Protein AF-A0A3D0Y485-F1 (afdb_monomer)

Structure (mmCIF, N/CA/C/O backbone):
data_AF-A0A3D0Y485-F1
#
_entry.id   AF-A0A3D0Y485-F1
#
loop_
_atom_site.group_PDB
_atom_site.id
_atom_site.type_symbol
_atom_site.label_atom_id
_atom_site.label_alt_id
_atom_site.label_comp_id
_atom_site.label_asym_id
_atom_site.label_entity_id
_atom_site.label_seq_id
_atom_site.pdbx_PDB_ins_code
_atom_site.Cartn_x
_atom_site.Cartn_y
_atom_site.Cartn_z
_atom_site.occupancy
_atom_site.B_iso_or_equiv
_atom_site.auth_seq_id
_atom_site.auth_comp_id
_atom_site.auth_asym_id
_atom_site.auth_atom_id
_atom_site.pdbx_PDB_model_num
ATOM 1 N N . MET A 1 1 ? 32.689 27.664 13.055 1.00 38.94 1 MET A N 1
ATOM 2 C CA . MET A 1 1 ? 31.261 28.057 13.066 1.00 38.94 1 MET A CA 1
ATOM 3 C C . MET A 1 1 ? 30.971 28.914 11.845 1.00 38.94 1 MET A C 1
ATOM 5 O O . MET A 1 1 ? 31.817 29.741 11.524 1.00 38.94 1 MET A O 1
ATOM 9 N N . ARG A 1 2 ? 29.771 28.733 11.273 1.00 27.88 2 ARG A N 1
ATOM 10 C CA . ARG A 1 2 ? 29.184 29.281 10.029 1.00 27.88 2 ARG A CA 1
ATOM 11 C C . ARG A 1 2 ? 29.483 28.451 8.778 1.00 27.88 2 ARG A C 1
ATOM 13 O O . ARG A 1 2 ? 30.571 28.532 8.229 1.00 27.88 2 ARG A O 1
ATOM 20 N N . GLU A 1 3 ? 28.701 27.401 8.530 1.00 28.92 3 GLU A N 1
ATOM 21 C CA . GLU A 1 3 ? 27.313 27.332 8.003 1.00 28.92 3 GLU A CA 1
ATOM 22 C C . GLU A 1 3 ? 27.275 27.273 6.473 1.00 28.92 3 GLU A C 1
ATOM 24 O O . GLU A 1 3 ? 27.538 28.242 5.767 1.00 28.92 3 GLU A O 1
ATOM 29 N N . GLN A 1 4 ? 26.942 26.069 6.009 1.00 39.50 4 GLN A N 1
ATOM 30 C CA . GLN A 1 4 ? 26.363 25.760 4.711 1.00 39.50 4 GLN A CA 1
ATOM 31 C C . GLN A 1 4 ? 24.905 26.233 4.685 1.00 39.50 4 GLN A C 1
ATOM 33 O O . GLN A 1 4 ? 24.218 26.124 5.696 1.00 39.50 4 GLN A O 1
ATOM 38 N N . THR A 1 5 ? 24.398 26.622 3.517 1.00 29.19 5 THR A N 1
ATOM 39 C CA . THR A 1 5 ? 23.081 26.171 3.027 1.00 29.19 5 THR A CA 1
ATOM 40 C C . THR A 1 5 ? 22.950 26.505 1.544 1.00 29.19 5 THR A C 1
ATOM 42 O O . THR A 1 5 ? 23.009 27.657 1.125 1.00 29.19 5 THR A O 1
ATOM 45 N N . LEU A 1 6 ? 22.832 25.439 0.753 1.00 35.72 6 LEU A N 1
ATOM 46 C CA . LEU A 1 6 ? 22.265 25.453 -0.587 1.00 35.72 6 LEU A CA 1
ATOM 47 C C . LEU A 1 6 ? 20.771 25.775 -0.486 1.00 35.72 6 LEU A C 1
ATOM 49 O O . LEU A 1 6 ? 20.098 25.160 0.336 1.00 35.72 6 LEU A O 1
ATOM 53 N N . ASP A 1 7 ? 20.249 26.599 -1.396 1.00 27.56 7 ASP A N 1
ATOM 54 C CA . ASP A 1 7 ? 18.878 26.420 -1.874 1.00 27.56 7 ASP A CA 1
ATOM 55 C C . ASP A 1 7 ? 18.710 26.889 -3.332 1.00 27.56 7 ASP A C 1
ATOM 57 O O . ASP A 1 7 ? 19.316 27.866 -3.777 1.00 27.56 7 ASP A O 1
ATOM 61 N N . LEU A 1 8 ? 17.949 26.103 -4.096 1.00 35.75 8 LEU A N 1
ATOM 62 C CA . LEU A 1 8 ? 17.749 26.176 -5.553 1.00 35.75 8 LEU A CA 1
ATOM 63 C C . LEU A 1 8 ? 16.736 27.272 -5.951 1.00 35.75 8 LEU A C 1
ATOM 65 O O . LEU A 1 8 ? 15.927 27.701 -5.133 1.00 35.75 8 LEU A O 1
ATOM 69 N N . PRO A 1 9 ? 16.641 27.614 -7.255 1.00 29.39 9 PRO A N 1
ATOM 70 C CA . PRO A 1 9 ? 15.421 27.165 -7.933 1.00 29.39 9 PRO A CA 1
ATOM 71 C C . PRO A 1 9 ? 15.620 26.622 -9.360 1.00 29.39 9 PRO A C 1
ATOM 73 O O . PRO A 1 9 ? 16.372 27.145 -10.181 1.00 29.39 9 PRO A O 1
ATOM 76 N N . ARG A 1 10 ? 14.831 25.580 -9.668 1.00 30.33 10 ARG A N 1
ATOM 77 C CA . ARG A 1 10 ? 14.445 25.161 -11.027 1.00 30.33 10 ARG A CA 1
ATOM 78 C C . ARG A 1 10 ? 13.310 26.051 -11.549 1.00 30.33 10 ARG A C 1
ATOM 80 O O . ARG A 1 10 ? 12.328 26.222 -10.835 1.00 30.33 10 ARG A O 1
ATOM 87 N N . ARG A 1 11 ? 13.352 26.410 -12.837 1.00 29.45 11 ARG A N 1
ATOM 88 C CA . ARG A 1 11 ? 12.381 26.048 -13.911 1.00 29.45 11 ARG A CA 1
ATOM 89 C C . ARG A 1 11 ? 12.695 26.891 -15.156 1.00 29.45 11 ARG A C 1
ATOM 91 O O . ARG A 1 11 ? 12.712 28.107 -15.088 1.00 29.45 11 ARG A O 1
ATOM 98 N N . GLN A 1 12 ? 13.215 26.248 -16.201 1.00 32.81 12 GLN A N 1
ATOM 99 C CA . GLN A 1 12 ? 12.508 25.804 -17.418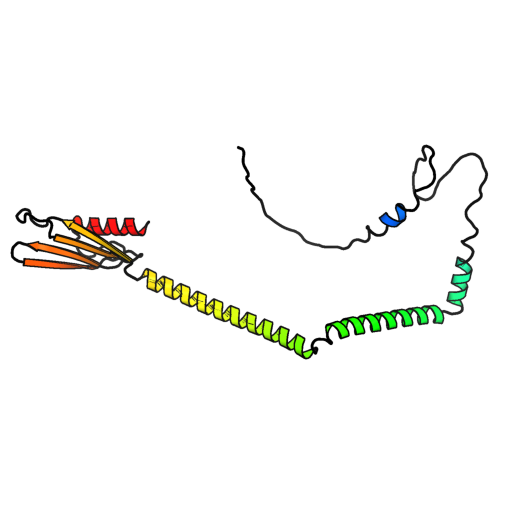 1.00 32.81 12 GLN A CA 1
ATOM 100 C C . GLN A 1 12 ? 12.274 26.904 -18.461 1.00 32.81 12 GLN A C 1
ATOM 102 O O . GLN A 1 12 ? 11.483 27.808 -18.238 1.00 32.81 12 GLN A O 1
ATOM 107 N N . ALA A 1 13 ? 12.883 26.724 -19.638 1.00 27.62 13 ALA A N 1
ATOM 108 C CA . ALA A 1 13 ? 12.206 26.366 -20.896 1.00 27.62 13 ALA A CA 1
ATOM 109 C C . ALA A 1 13 ? 12.915 26.998 -22.107 1.00 27.62 13 ALA A C 1
ATOM 111 O O . ALA A 1 13 ? 13.319 28.154 -22.059 1.00 27.62 13 ALA A O 1
ATOM 112 N N . GLY A 1 14 ? 12.983 26.252 -23.215 1.00 25.09 14 GLY A N 1
ATOM 113 C CA . GLY A 1 14 ? 13.058 26.858 -24.549 1.00 25.09 14 GLY A CA 1
ATOM 114 C C . GLY A 1 14 ? 14.278 26.511 -25.401 1.00 25.09 14 GLY A C 1
ATOM 115 O O . GLY A 1 14 ? 15.221 27.281 -25.478 1.00 25.09 14 GLY A O 1
ATOM 116 N N . SER A 1 15 ? 14.178 25.373 -26.095 1.00 33.72 15 SER A N 1
ATOM 117 C CA . SER A 1 15 ? 14.355 25.218 -27.554 1.00 33.72 15 SER A CA 1
ATOM 118 C C . SER A 1 15 ? 15.575 25.796 -28.302 1.00 33.72 15 SER A C 1
ATOM 120 O O . SER A 1 15 ? 15.861 26.987 -28.267 1.00 33.72 15 SER A O 1
ATOM 122 N N . ASN A 1 16 ? 16.081 24.941 -29.202 1.00 27.61 16 ASN A N 1
ATOM 123 C CA . ASN A 1 16 ? 16.893 25.200 -30.402 1.00 27.61 16 ASN A CA 1
ATOM 124 C C . ASN A 1 16 ? 18.418 25.259 -30.250 1.00 27.61 16 ASN A C 1
ATOM 126 O O . ASN A 1 16 ? 19.057 26.307 -30.276 1.00 27.61 16 ASN A O 1
ATOM 130 N N . PHE A 1 17 ? 19.004 24.060 -30.265 1.00 28.67 17 PHE A N 1
ATOM 131 C CA . PHE A 1 17 ? 20.396 23.824 -30.626 1.00 28.67 17 PHE A CA 1
ATOM 132 C C . PHE A 1 17 ? 20.571 24.045 -32.141 1.00 28.67 17 PHE A C 1
ATOM 134 O O . PHE A 1 17 ? 20.281 23.170 -32.955 1.00 28.67 17 PHE A O 1
ATOM 141 N N . ARG A 1 18 ? 21.011 25.245 -32.530 1.00 28.61 18 ARG A N 1
ATOM 142 C CA . ARG A 1 18 ? 21.461 25.566 -33.892 1.00 28.61 18 ARG A CA 1
ATOM 143 C C . ARG A 1 18 ? 22.985 25.645 -33.867 1.00 28.61 18 ARG A C 1
ATOM 145 O O . ARG A 1 18 ? 23.536 26.592 -33.310 1.00 28.61 18 ARG A O 1
ATOM 152 N N . TRP A 1 19 ? 23.663 24.662 -34.455 1.00 27.59 19 TRP A N 1
ATOM 153 C CA . TRP A 1 19 ? 25.093 24.778 -34.749 1.00 27.59 19 TRP A CA 1
ATOM 154 C C . TRP A 1 19 ? 25.285 25.969 -35.699 1.00 27.59 19 TRP A C 1
ATOM 156 O O . TRP A 1 19 ? 24.651 26.027 -36.751 1.00 27.59 19 TRP A O 1
ATOM 166 N N . ASN A 1 20 ? 26.072 26.964 -35.284 1.00 30.97 20 ASN A N 1
ATOM 167 C CA . ASN A 1 20 ? 26.348 28.171 -36.059 1.00 30.97 20 ASN A CA 1
ATOM 168 C C . ASN A 1 20 ? 27.866 28.289 -36.254 1.00 30.97 20 ASN A C 1
ATOM 170 O O . ASN A 1 20 ? 28.617 28.324 -35.276 1.00 30.97 20 ASN A O 1
ATOM 174 N N . ASP A 1 21 ? 28.279 28.352 -37.521 1.00 39.72 21 ASP A N 1
ATOM 175 C CA . ASP A 1 21 ? 29.641 28.346 -38.079 1.00 39.72 21 ASP A CA 1
ATOM 176 C C . ASP A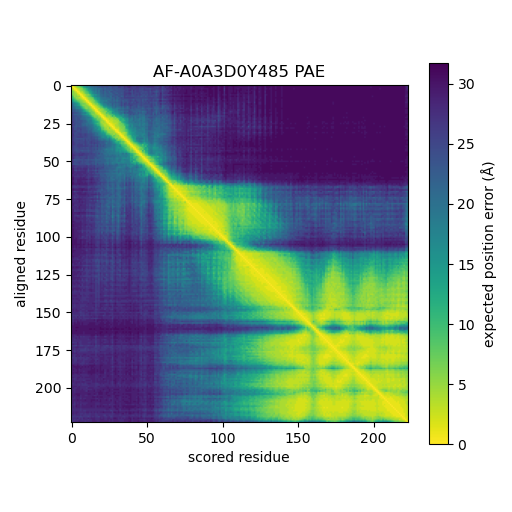 1 21 ? 30.495 29.579 -37.714 1.00 39.72 21 ASP A C 1
ATOM 178 O O . ASP A 1 21 ? 31.102 30.225 -38.567 1.00 39.72 21 ASP A O 1
ATOM 182 N N . LYS A 1 22 ? 30.555 29.954 -36.433 1.00 39.94 22 LYS A N 1
ATOM 183 C CA . LYS A 1 22 ? 31.357 31.098 -35.960 1.00 39.94 22 LYS A CA 1
ATOM 184 C C . LYS A 1 22 ? 32.729 30.717 -35.409 1.00 39.94 22 LYS A C 1
ATOM 186 O O . LYS A 1 22 ? 33.644 31.528 -35.459 1.00 39.94 22 LYS A O 1
ATOM 191 N N . TYR A 1 23 ? 32.912 29.481 -34.949 1.00 43.12 23 TYR A N 1
ATOM 192 C CA . TYR A 1 23 ? 34.132 29.091 -34.232 1.00 43.12 23 TYR A CA 1
ATOM 193 C C . TYR A 1 23 ? 35.335 28.767 -35.134 1.00 43.12 23 TYR A C 1
ATOM 195 O O . TYR A 1 23 ? 36.466 28.760 -34.653 1.00 43.12 23 TYR A O 1
ATOM 203 N N . LEU A 1 24 ? 35.129 28.546 -36.439 1.00 36.50 24 LEU A N 1
ATOM 204 C CA . LEU A 1 24 ? 36.225 28.245 -37.371 1.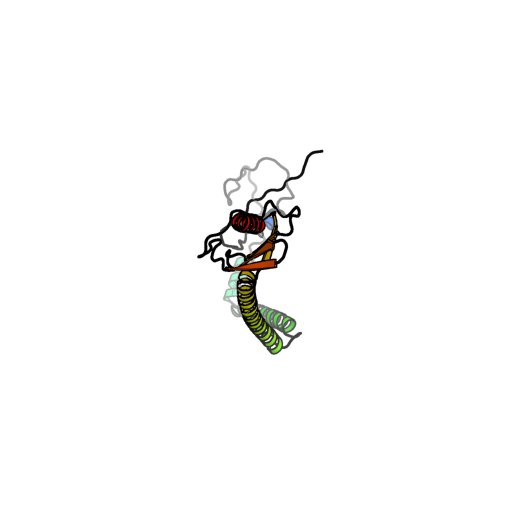00 36.50 24 LEU A CA 1
ATOM 205 C C . LEU A 1 24 ? 36.906 29.513 -37.928 1.00 36.50 24 LEU A C 1
ATOM 207 O O . LEU A 1 24 ? 38.092 29.490 -38.246 1.00 36.50 24 LEU A O 1
ATOM 211 N N . PHE A 1 25 ? 36.186 30.639 -37.993 1.00 37.84 25 PHE A N 1
ATOM 212 C CA . PHE A 1 25 ? 36.713 31.909 -38.515 1.00 37.84 25 PHE A CA 1
ATOM 213 C C . PHE A 1 25 ? 37.581 32.680 -37.508 1.00 37.84 25 PHE A C 1
ATOM 215 O O . PHE A 1 25 ? 38.466 33.436 -37.915 1.00 37.84 25 PHE A O 1
ATOM 222 N N . ASP A 1 26 ? 37.386 32.463 -36.205 1.00 40.38 26 ASP A N 1
ATOM 223 C CA . ASP A 1 26 ? 38.151 33.163 -35.166 1.00 40.38 26 ASP A CA 1
ATOM 224 C C . ASP A 1 26 ? 39.574 32.606 -34.976 1.00 40.38 26 ASP A C 1
ATOM 226 O O . ASP A 1 26 ? 40.463 33.337 -34.534 1.00 40.38 26 ASP A O 1
ATOM 230 N N . ASN A 1 27 ? 39.838 31.357 -35.383 1.00 34.22 27 ASN A N 1
ATOM 231 C CA . ASN A 1 27 ? 41.181 30.767 -35.294 1.00 34.22 27 ASN A CA 1
ATOM 232 C C . ASN A 1 27 ? 42.116 31.183 -36.441 1.00 34.22 27 ASN A C 1
ATOM 234 O O . ASN A 1 27 ? 43.321 31.279 -36.232 1.00 34.22 27 ASN A O 1
ATOM 238 N N . ILE A 1 28 ? 41.588 31.538 -37.617 1.00 40.78 28 ILE A N 1
ATOM 239 C CA . ILE A 1 28 ? 42.408 32.045 -38.736 1.00 40.78 28 ILE A CA 1
ATOM 240 C C . ILE A 1 28 ? 42.810 33.517 -38.517 1.00 40.78 28 ILE A C 1
ATOM 242 O O . ILE A 1 28 ? 43.859 33.958 -38.983 1.00 40.78 28 ILE A O 1
ATOM 246 N N . LYS A 1 29 ? 42.038 34.280 -37.730 1.00 38.38 29 LYS A N 1
ATOM 247 C CA . LYS A 1 29 ? 42.375 35.670 -37.371 1.00 38.38 29 LYS A CA 1
ATOM 248 C C . LYS A 1 29 ? 43.509 35.804 -36.349 1.00 38.38 29 LYS A C 1
ATOM 250 O O . LYS A 1 29 ? 44.126 36.865 -36.289 1.00 38.38 29 LYS A O 1
ATOM 255 N N . LYS A 1 30 ? 43.795 34.770 -35.549 1.00 35.44 30 LYS A N 1
ATOM 256 C CA . LYS A 1 30 ? 44.811 34.840 -34.481 1.00 35.44 30 LYS A CA 1
ATOM 257 C C . LYS A 1 30 ? 46.239 34.533 -34.940 1.00 35.44 30 LYS A C 1
ATOM 259 O O . LYS A 1 30 ? 47.168 35.061 -34.340 1.00 35.44 30 LYS A O 1
ATOM 264 N N . GLU A 1 31 ? 46.423 33.777 -36.018 1.00 34.16 31 GLU A N 1
ATOM 265 C CA . GLU A 1 31 ? 47.760 33.459 -36.555 1.00 34.16 31 GLU A CA 1
ATOM 266 C C . GLU A 1 31 ? 48.391 34.621 -37.346 1.00 34.16 31 GLU A C 1
ATOM 268 O O . GLU A 1 31 ? 49.607 34.782 -37.351 1.00 34.16 31 GLU A O 1
ATOM 273 N N . PHE A 1 32 ? 47.593 35.507 -37.953 1.00 32.78 32 PHE A N 1
ATOM 274 C CA . PHE A 1 32 ? 48.127 36.555 -38.838 1.00 32.78 32 PHE A CA 1
ATOM 275 C C . PHE A 1 32 ? 48.534 37.862 -38.127 1.00 32.78 32 PHE A C 1
ATOM 277 O O . PHE A 1 32 ? 48.948 38.821 -38.775 1.00 32.78 32 PHE A O 1
ATOM 284 N N . CYS A 1 33 ? 48.437 37.915 -36.793 1.00 31.70 33 CYS A N 1
ATOM 285 C CA . CYS A 1 33 ? 48.653 39.133 -36.003 1.00 31.70 33 CYS A CA 1
ATOM 286 C C . CYS A 1 33 ? 49.944 39.123 -35.155 1.00 31.70 33 CYS A C 1
ATOM 288 O O . CYS A 1 33 ? 50.090 39.949 -34.255 1.00 31.70 33 CYS A O 1
ATOM 290 N N . ILE A 1 34 ? 50.903 38.229 -35.438 1.00 36.69 34 ILE A N 1
ATOM 291 C CA . ILE A 1 34 ? 52.215 38.176 -34.760 1.00 36.69 34 ILE A CA 1
ATOM 292 C C . ILE A 1 34 ? 53.337 38.582 -35.725 1.00 36.69 34 ILE A C 1
ATOM 294 O O . ILE A 1 34 ? 54.209 37.790 -36.060 1.00 36.69 34 ILE A O 1
ATOM 298 N N . ARG A 1 35 ? 53.318 39.835 -36.193 1.00 33.09 35 ARG A N 1
ATOM 299 C CA . ARG A 1 35 ? 54.516 40.633 -36.533 1.00 33.09 35 ARG A CA 1
ATOM 300 C C . ARG A 1 35 ? 54.083 41.956 -37.147 1.00 33.09 35 ARG A C 1
ATOM 302 O O . ARG A 1 35 ? 53.872 42.037 -38.346 1.00 33.09 35 ARG A O 1
ATOM 309 N N . LEU A 1 36 ? 53.968 42.978 -36.304 1.00 31.89 36 LEU A N 1
ATOM 310 C CA . LEU A 1 36 ? 54.511 44.326 -36.514 1.00 31.89 36 LEU A CA 1
ATOM 311 C C . LEU A 1 36 ? 54.002 45.220 -35.377 1.00 31.89 36 LEU A C 1
ATOM 313 O O . LEU A 1 36 ? 52.853 45.649 -35.340 1.00 31.89 36 LEU A O 1
ATOM 317 N N . LYS A 1 37 ? 54.894 45.481 -34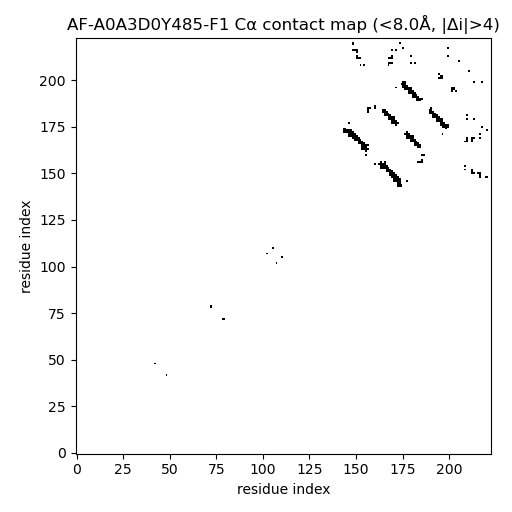.417 1.00 42.88 37 LYS A N 1
ATOM 318 C CA . LYS A 1 37 ? 54.826 46.672 -33.567 1.00 42.88 37 LYS A CA 1
ATOM 319 C C . LYS A 1 37 ? 54.868 47.882 -34.503 1.00 42.88 37 LYS A C 1
ATOM 321 O O . LYS A 1 37 ? 55.811 47.959 -35.279 1.00 42.88 37 LYS A O 1
ATOM 326 N N . ILE A 1 38 ? 53.895 48.788 -34.399 1.00 32.91 38 ILE A N 1
ATOM 327 C CA . ILE A 1 38 ? 54.032 50.259 -34.339 1.00 32.91 38 ILE A CA 1
ATOM 328 C C . ILE A 1 38 ? 52.643 50.893 -34.560 1.00 32.91 38 ILE A C 1
ATOM 330 O O . ILE A 1 38 ? 52.003 50.679 -35.579 1.00 32.91 38 ILE A O 1
ATOM 334 N N . GLY A 1 39 ? 52.216 51.657 -33.549 1.00 35.59 39 GLY A N 1
ATOM 335 C CA . GLY A 1 39 ? 51.415 52.889 -33.608 1.00 35.59 39 GLY A CA 1
ATOM 336 C C . GLY A 1 39 ? 50.235 53.024 -34.580 1.00 35.59 39 GLY A C 1
ATOM 337 O O . GLY A 1 39 ? 50.427 53.246 -35.766 1.00 35.59 39 GLY A O 1
ATOM 338 N N . ASN A 1 40 ? 49.028 53.072 -34.002 1.00 44.31 40 ASN A N 1
ATOM 339 C CA . ASN A 1 40 ? 47.821 53.769 -34.477 1.00 44.31 40 ASN A CA 1
ATOM 340 C C . ASN A 1 40 ? 47.478 53.667 -35.975 1.00 44.31 40 ASN A C 1
ATOM 342 O O . ASN A 1 40 ? 47.657 54.614 -36.737 1.00 44.31 40 ASN A O 1
ATOM 346 N N . CYS A 1 41 ? 46.826 52.565 -36.355 1.00 36.06 41 CYS A N 1
ATOM 347 C CA 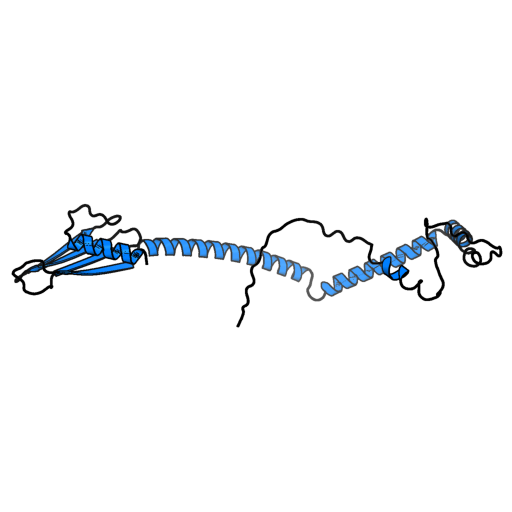. CYS A 1 41 ? 46.072 52.474 -37.604 1.00 36.06 41 CYS A CA 1
ATOM 348 C C . CYS A 1 41 ? 44.567 52.499 -37.295 1.00 36.06 41 CYS A C 1
ATOM 350 O O . CYS A 1 41 ? 44.056 51.629 -36.588 1.00 36.06 41 CYS A O 1
ATOM 352 N N . LYS A 1 42 ? 43.858 53.514 -37.801 1.00 38.28 42 LYS A N 1
ATOM 353 C CA . LYS A 1 42 ? 42.401 53.651 -37.669 1.00 38.28 42 LYS A CA 1
ATOM 354 C C . LYS A 1 42 ? 41.739 52.856 -38.798 1.00 38.28 42 LYS A C 1
ATOM 356 O O . LYS A 1 42 ? 42.040 53.089 -39.964 1.00 38.28 42 LYS A O 1
ATOM 361 N N . ILE A 1 43 ? 40.893 51.890 -38.446 1.00 40.31 43 ILE A N 1
ATOM 362 C CA . ILE A 1 43 ? 40.183 51.021 -39.392 1.00 40.31 43 ILE A CA 1
ATOM 363 C C . ILE A 1 43 ? 38.764 51.567 -39.554 1.00 40.31 43 ILE A C 1
ATOM 365 O O . ILE A 1 43 ? 37.962 51.461 -38.632 1.00 40.31 43 ILE A O 1
ATOM 369 N N . GLU A 1 44 ? 38.444 52.108 -40.726 1.00 39.25 44 GLU A N 1
ATOM 370 C CA . GLU A 1 44 ? 37.062 52.339 -41.158 1.00 39.25 44 GLU A CA 1
ATOM 371 C C . GLU A 1 44 ? 36.839 51.587 -42.481 1.00 39.25 44 GLU A C 1
ATOM 373 O O . GLU A 1 44 ? 37.168 52.065 -43.561 1.00 39.25 44 GLU A O 1
ATOM 378 N N . ASN A 1 45 ? 36.280 50.377 -42.356 1.00 34.34 45 ASN A N 1
ATOM 379 C CA . ASN A 1 45 ? 35.776 49.477 -43.405 1.00 34.34 45 ASN A CA 1
ATOM 380 C C . ASN A 1 45 ? 36.772 48.751 -44.342 1.00 34.34 45 ASN A C 1
ATOM 382 O O . ASN A 1 45 ? 37.796 49.254 -44.797 1.00 34.34 45 ASN A O 1
ATOM 386 N N . SER A 1 46 ? 36.423 47.488 -44.618 1.00 51.75 46 SER A N 1
ATOM 387 C CA . SER A 1 46 ? 37.281 46.367 -45.042 1.00 51.75 46 SER A CA 1
ATOM 388 C C . SER A 1 46 ? 37.879 46.403 -46.457 1.00 51.75 46 SER A C 1
ATOM 390 O O . SER A 1 46 ? 38.225 45.349 -46.982 1.00 51.75 46 SER A O 1
ATOM 392 N N . TYR A 1 47 ? 38.037 47.561 -47.094 1.00 45.12 47 TYR A N 1
ATOM 393 C CA . TYR A 1 47 ? 38.678 47.636 -48.419 1.00 45.12 47 TYR A CA 1
ATOM 394 C C . TYR A 1 47 ? 39.278 49.006 -48.752 1.00 45.12 47 TYR A C 1
ATOM 396 O O . TYR A 1 47 ? 39.357 49.391 -49.920 1.00 45.12 47 TYR A O 1
ATOM 404 N N . LYS A 1 48 ? 39.743 49.764 -47.754 1.00 35.03 48 LYS A N 1
ATOM 405 C CA . LYS A 1 48 ? 40.571 50.938 -48.044 1.00 35.03 48 LYS A CA 1
ATOM 406 C C . LYS A 1 48 ? 41.515 51.249 -46.894 1.00 35.03 48 LYS A C 1
ATOM 408 O O . LYS A 1 48 ? 41.100 51.727 -45.848 1.00 35.03 48 LYS A O 1
ATOM 413 N N . ILE A 1 49 ? 42.802 51.004 -47.112 1.00 40.06 49 ILE A N 1
ATOM 414 C CA . ILE A 1 49 ? 43.869 51.548 -46.274 1.00 40.06 49 ILE A CA 1
ATOM 415 C C . ILE A 1 49 ? 44.610 52.549 -47.157 1.00 40.06 49 ILE A C 1
ATOM 417 O O . ILE A 1 49 ? 45.174 52.173 -48.182 1.00 40.06 49 ILE A O 1
ATOM 421 N N . ILE A 1 50 ? 44.544 53.829 -46.798 1.00 41.69 50 ILE A N 1
ATOM 422 C CA . ILE A 1 50 ? 45.280 54.907 -47.463 1.00 41.69 50 ILE A CA 1
ATOM 423 C C . ILE A 1 50 ? 46.361 55.358 -46.485 1.00 41.69 50 ILE A C 1
ATOM 425 O O . ILE A 1 50 ? 46.033 55.795 -45.386 1.00 41.69 50 ILE A O 1
ATOM 429 N N . PHE A 1 51 ? 47.629 55.291 -46.891 1.00 38.75 51 PHE A N 1
ATOM 430 C CA . PHE A 1 51 ? 48.704 56.039 -46.239 1.00 38.75 51 PHE A CA 1
ATOM 431 C C . PHE A 1 51 ? 49.395 56.972 -47.246 1.00 38.75 51 PHE A C 1
ATOM 433 O O . PHE A 1 51 ? 49.458 56.648 -48.436 1.00 38.75 51 PHE A O 1
ATOM 440 N N . PRO A 1 52 ? 49.859 58.148 -46.782 1.00 40.19 52 PRO A N 1
ATOM 441 C CA . PRO A 1 52 ? 50.442 59.193 -47.605 1.00 40.19 52 PRO A CA 1
ATOM 442 C C . PRO A 1 52 ? 51.929 58.898 -47.835 1.00 40.19 52 PRO A C 1
ATOM 444 O O . PRO A 1 52 ? 52.586 58.327 -46.973 1.00 40.19 52 PRO A O 1
ATOM 447 N N . GLN A 1 53 ? 52.472 59.381 -48.950 1.00 40.78 53 GLN A N 1
ATOM 448 C CA . GLN A 1 53 ? 53.863 59.219 -49.407 1.00 40.78 53 GLN A CA 1
ATOM 449 C C . GLN A 1 53 ? 54.122 57.911 -50.173 1.00 40.78 53 GLN A C 1
ATOM 451 O O . GLN A 1 53 ? 54.185 56.809 -49.635 1.00 40.78 53 GLN A O 1
ATOM 456 N N . GLY A 1 54 ? 54.230 58.074 -51.493 1.00 49.50 54 GLY A N 1
ATOM 457 C CA . GLY A 1 54 ? 54.215 57.010 -52.484 1.00 49.50 54 GLY A CA 1
ATOM 458 C C . GLY A 1 54 ? 55.413 56.062 -52.447 1.00 49.50 54 GLY A C 1
ATOM 459 O O . GLY A 1 54 ? 56.564 56.486 -52.482 1.00 49.50 54 GLY A O 1
ATOM 460 N N . LYS A 1 55 ? 55.099 54.763 -52.476 1.00 39.06 55 LYS A N 1
ATOM 461 C CA . LYS A 1 55 ? 55.727 53.706 -53.288 1.00 39.06 55 LYS A CA 1
ATOM 462 C C . LYS A 1 55 ? 54.883 52.436 -53.123 1.00 39.06 55 LYS A C 1
ATOM 464 O O . LYS A 1 55 ? 54.851 51.830 -52.059 1.00 39.06 55 LYS A O 1
ATOM 469 N N . ILE A 1 56 ? 54.153 52.080 -54.179 1.00 47.22 56 ILE A N 1
ATOM 470 C CA . ILE A 1 56 ? 53.271 50.909 -54.251 1.00 47.22 56 ILE A CA 1
ATOM 471 C C . ILE A 1 56 ? 54.091 49.729 -54.758 1.00 47.22 56 ILE A C 1
ATOM 473 O O . ILE A 1 56 ? 54.390 49.688 -55.945 1.00 47.22 56 ILE A O 1
ATOM 477 N N . ILE A 1 57 ? 54.408 48.761 -53.899 1.00 49.38 57 ILE A N 1
ATOM 478 C CA . ILE A 1 57 ? 54.702 47.385 -54.318 1.00 49.38 57 ILE A CA 1
ATOM 479 C C . ILE A 1 57 ? 54.244 46.471 -53.186 1.00 49.38 57 ILE A C 1
ATOM 481 O O . ILE A 1 57 ? 54.864 46.479 -52.130 1.00 49.38 57 ILE A O 1
ATOM 485 N N . LEU A 1 58 ? 53.158 45.721 -53.404 1.00 48.59 58 LEU A N 1
ATOM 486 C CA . LEU A 1 58 ? 52.993 44.312 -53.000 1.00 48.59 58 LEU A CA 1
ATOM 487 C C . LEU A 1 58 ? 51.527 43.888 -53.144 1.00 48.59 58 LEU A C 1
ATOM 489 O O . LEU A 1 58 ? 50.783 43.836 -52.171 1.00 48.59 58 LEU A O 1
ATOM 493 N N . CYS A 1 59 ? 51.111 43.561 -54.366 1.00 45.78 59 CYS A N 1
ATOM 494 C CA . CYS A 1 59 ? 50.018 42.613 -54.594 1.00 45.78 59 CYS A CA 1
ATOM 495 C C . CYS A 1 59 ? 49.950 42.303 -56.090 1.00 45.78 59 CYS A C 1
ATOM 497 O O . CYS A 1 59 ? 49.256 43.019 -56.796 1.00 45.78 59 CYS A O 1
ATOM 499 N N . TYR A 1 60 ? 50.691 41.319 -56.618 1.00 49.22 60 TYR A N 1
ATOM 500 C CA . TYR A 1 60 ? 50.341 40.819 -57.963 1.00 49.22 60 TYR A CA 1
ATOM 501 C C . TYR A 1 60 ? 50.896 39.446 -58.369 1.00 49.22 60 TYR A C 1
ATOM 503 O O . TYR A 1 60 ? 50.334 38.817 -59.259 1.00 49.22 60 TYR A O 1
ATOM 511 N N . THR A 1 61 ? 51.946 38.907 -57.744 1.00 44.62 61 THR A N 1
ATOM 512 C CA . THR A 1 61 ? 52.617 37.716 -58.311 1.00 44.62 61 THR A CA 1
ATOM 513 C C . THR A 1 61 ? 51.984 36.358 -57.980 1.00 44.62 61 THR A C 1
ATOM 515 O O . THR A 1 61 ? 52.427 35.361 -58.535 1.00 44.62 61 THR A O 1
ATOM 518 N N . HIS A 1 62 ? 50.915 36.282 -57.175 1.00 48.34 62 HIS A N 1
ATOM 519 C CA . HIS A 1 62 ? 50.219 35.007 -56.906 1.00 48.34 62 HIS A CA 1
ATOM 520 C C . HIS A 1 62 ? 48.809 34.901 -57.531 1.00 48.34 62 HIS A C 1
ATOM 522 O O . HIS A 1 62 ? 48.151 33.868 -57.401 1.00 48.34 62 HIS A O 1
ATOM 528 N N . LEU A 1 63 ? 48.335 35.936 -58.240 1.00 47.22 63 LEU A N 1
ATOM 529 C CA . LEU A 1 63 ? 46.986 35.959 -58.835 1.00 47.22 63 LEU A CA 1
ATOM 530 C C . LEU A 1 63 ? 46.931 35.525 -60.311 1.00 47.22 63 LEU A C 1
ATOM 532 O O . LEU A 1 63 ? 45.849 35.441 -60.887 1.00 47.22 63 LEU A O 1
ATOM 536 N N . MET A 1 64 ? 48.070 35.192 -60.922 1.00 49.81 64 MET A N 1
ATOM 537 C CA . MET A 1 64 ? 48.152 34.791 -62.333 1.00 49.81 64 MET A CA 1
ATOM 538 C C . MET A 1 64 ? 47.871 33.298 -62.593 1.00 49.81 64 MET A C 1
ATOM 540 O O . MET A 1 64 ? 48.227 32.799 -63.647 1.00 49.81 64 MET A O 1
ATOM 544 N N . ASN A 1 65 ? 47.190 32.591 -61.681 1.00 59.72 65 ASN A N 1
ATOM 545 C CA . ASN A 1 65 ? 46.689 31.222 -61.918 1.00 59.72 65 ASN A CA 1
ATOM 546 C C . ASN A 1 65 ? 45.159 31.133 -62.031 1.00 59.72 65 ASN A C 1
ATOM 548 O O . ASN A 1 65 ? 44.642 30.141 -62.539 1.00 59.72 65 ASN A O 1
ATOM 552 N N . LEU A 1 66 ? 44.423 32.170 -61.616 1.00 66.38 66 LEU A N 1
ATOM 553 C CA . LEU A 1 66 ? 42.958 32.171 -61.651 1.00 66.38 66 LEU A CA 1
ATOM 554 C C . LEU A 1 66 ? 42.373 32.093 -63.082 1.00 66.38 66 LEU A C 1
ATOM 556 O O . LEU A 1 66 ? 41.499 31.256 -63.306 1.00 66.38 66 LEU A O 1
ATOM 560 N N . PRO A 1 67 ? 42.843 32.881 -64.079 1.00 73.38 67 PRO A N 1
ATOM 561 C CA . PRO A 1 67 ? 42.275 32.824 -65.430 1.00 73.38 67 PRO A CA 1
ATOM 562 C C . PRO A 1 67 ? 42.699 31.569 -66.212 1.00 73.38 67 PRO A C 1
ATOM 564 O O . PRO A 1 67 ? 41.951 31.101 -67.069 1.00 73.38 67 PRO A O 1
ATOM 567 N N . TYR A 1 68 ? 43.868 30.993 -65.911 1.00 71.38 68 TYR A N 1
ATOM 568 C CA . TYR A 1 68 ? 44.313 29.729 -66.511 1.00 71.38 68 TYR A CA 1
ATOM 569 C C . TYR A 1 68 ? 43.520 28.537 -65.976 1.00 71.38 68 TYR A C 1
ATOM 571 O O . TYR A 1 68 ? 43.134 27.662 -66.747 1.00 71.38 68 TYR A O 1
ATOM 579 N N . PHE A 1 69 ? 43.218 28.534 -64.677 1.00 69.06 69 PHE A N 1
ATOM 580 C CA . PHE A 1 69 ? 42.390 27.508 -64.053 1.00 69.06 69 PHE A CA 1
ATOM 581 C C . PHE A 1 69 ? 40.957 27.511 -64.608 1.00 69.06 69 PHE A C 1
ATOM 583 O O . PHE A 1 69 ? 40.421 26.452 -64.917 1.00 69.06 69 PHE A O 1
ATOM 590 N N . LEU A 1 70 ? 40.369 28.694 -64.828 1.00 73.62 70 LEU A N 1
ATOM 591 C CA . LEU A 1 70 ? 39.046 28.820 -65.451 1.00 73.62 70 LEU A CA 1
ATOM 592 C C . LEU A 1 70 ? 39.029 28.305 -66.901 1.00 73.62 70 LEU A C 1
ATOM 594 O O . LEU A 1 70 ? 38.152 27.518 -67.249 1.00 73.62 70 LEU A O 1
ATOM 598 N N . LYS A 1 71 ? 40.038 28.648 -67.717 1.00 76.31 71 LYS A N 1
ATOM 599 C CA . LYS A 1 71 ? 40.172 28.103 -69.084 1.00 76.31 71 LYS A CA 1
ATOM 600 C C . LYS A 1 71 ? 40.337 26.579 -69.102 1.00 76.31 71 LYS A C 1
ATOM 602 O O . LYS A 1 71 ? 39.811 25.910 -69.990 1.00 76.31 71 LYS A O 1
ATOM 607 N N . LEU A 1 72 ? 41.055 26.019 -68.128 1.00 71.06 72 LEU A N 1
ATOM 608 C CA . LEU A 1 72 ? 41.256 24.574 -68.006 1.00 71.06 72 LEU A CA 1
ATOM 609 C C . LEU A 1 72 ? 39.942 23.838 -67.691 1.00 71.06 72 LEU A C 1
ATOM 611 O O . LEU A 1 72 ? 39.691 22.775 -68.256 1.00 71.06 72 LEU A O 1
ATOM 615 N N . ILE A 1 73 ? 39.094 24.421 -66.837 1.00 76.62 73 ILE A N 1
ATOM 616 C CA . ILE A 1 73 ? 37.779 23.864 -66.482 1.00 76.62 73 ILE A CA 1
ATOM 617 C C . ILE A 1 73 ? 36.822 23.882 -67.681 1.00 76.62 73 ILE A C 1
ATOM 619 O O . ILE A 1 73 ? 36.102 22.906 -67.883 1.00 76.62 73 ILE A O 1
ATOM 623 N N . GLU A 1 74 ? 36.837 24.941 -68.496 1.00 77.75 74 GLU A N 1
ATOM 624 C CA . GLU A 1 74 ? 36.025 25.003 -69.723 1.00 77.75 74 GLU A CA 1
ATOM 625 C C . GLU A 1 74 ? 36.476 23.986 -70.777 1.00 77.75 74 GLU A C 1
ATOM 627 O O . GLU A 1 74 ? 35.648 23.399 -71.469 1.00 77.75 74 GLU A O 1
ATOM 632 N N . THR A 1 75 ? 37.786 23.742 -70.879 1.00 84.62 75 THR A N 1
ATOM 633 C CA . THR A 1 75 ? 38.344 22.815 -71.875 1.00 84.62 75 THR A CA 1
ATOM 634 C C . THR A 1 75 ? 38.119 21.350 -71.481 1.00 84.62 75 THR A C 1
ATOM 636 O O . THR A 1 75 ? 37.891 20.506 -72.347 1.00 84.62 75 THR A O 1
ATOM 639 N N . PHE A 1 76 ? 38.155 21.029 -70.181 1.00 87.06 76 PHE A N 1
ATOM 640 C CA . PHE A 1 76 ? 38.039 19.655 -69.680 1.00 87.06 76 PHE A CA 1
ATOM 641 C C . PHE A 1 76 ? 37.096 19.543 -68.463 1.00 87.06 76 PHE A C 1
ATOM 643 O O . PHE A 1 76 ? 37.547 19.289 -67.340 1.00 87.06 76 PHE A O 1
ATOM 650 N N . PRO A 1 77 ? 35.768 19.647 -68.664 1.00 85.19 77 PRO A N 1
ATOM 651 C CA . PRO A 1 77 ? 34.780 19.568 -67.581 1.00 85.19 77 PRO A CA 1
ATOM 652 C C . PRO A 1 77 ? 34.668 18.169 -66.946 1.00 85.19 77 PRO A C 1
ATOM 654 O O . PRO A 1 77 ? 34.120 18.016 -65.854 1.00 85.19 77 PRO A O 1
ATOM 657 N N . SER A 1 78 ? 35.202 17.133 -67.599 1.00 89.31 78 SER A N 1
ATOM 658 C CA . SER A 1 78 ? 35.181 15.751 -67.105 1.00 89.31 78 SER A CA 1
ATOM 659 C C . SER A 1 78 ? 36.103 15.517 -65.903 1.00 89.31 78 SER A C 1
ATOM 661 O O . SER A 1 78 ? 35.818 14.650 -65.079 1.00 89.31 78 SER A O 1
ATOM 663 N N . ILE A 1 79 ? 37.176 16.301 -65.759 1.00 89.62 79 ILE A N 1
ATOM 664 C CA . ILE A 1 79 ? 38.166 16.151 -64.682 1.00 89.62 79 ILE A CA 1
ATOM 665 C C . ILE A 1 79 ? 37.572 16.474 -63.297 1.00 89.62 79 ILE A C 1
ATOM 667 O O . ILE A 1 79 ? 37.648 15.612 -62.417 1.00 89.62 79 ILE A O 1
ATOM 671 N N . PRO A 1 80 ? 36.951 17.649 -63.053 1.00 88.88 80 PRO A N 1
ATOM 672 C CA . PRO A 1 80 ? 36.359 17.946 -61.746 1.00 88.88 80 PRO A CA 1
ATOM 673 C C . PRO A 1 80 ? 35.204 16.999 -61.406 1.00 88.88 80 PRO A C 1
ATOM 675 O O . PRO A 1 80 ? 35.048 16.617 -60.246 1.00 88.88 80 PRO A O 1
ATOM 678 N N . LEU A 1 81 ? 34.440 16.562 -62.413 1.00 90.38 81 LEU A N 1
ATOM 679 C CA . LEU A 1 81 ? 33.375 15.579 -62.240 1.00 90.38 81 LEU A CA 1
ATOM 680 C C . LEU A 1 81 ? 33.935 14.228 -61.767 1.00 90.38 81 LEU A C 1
ATOM 682 O O . LEU A 1 81 ? 33.434 13.659 -60.800 1.00 90.38 81 LEU A O 1
ATOM 686 N N . ALA A 1 82 ? 35.006 13.737 -62.398 1.00 93.06 82 ALA A N 1
ATOM 687 C CA . ALA A 1 82 ? 35.653 12.487 -62.011 1.00 93.06 82 ALA A CA 1
ATOM 688 C C . ALA A 1 82 ? 36.215 12.552 -60.582 1.00 93.06 82 ALA A C 1
ATOM 690 O O . ALA A 1 82 ? 36.017 11.623 -59.801 1.00 93.06 82 ALA A O 1
ATOM 691 N N . VAL A 1 83 ? 36.851 13.666 -60.205 1.00 93.69 83 VAL A N 1
ATOM 692 C CA . VAL A 1 83 ? 37.361 13.874 -58.839 1.00 93.69 83 VAL A CA 1
ATOM 693 C C . VAL A 1 83 ? 36.219 13.896 -57.821 1.00 93.69 83 VAL A C 1
ATOM 695 O O . VAL A 1 83 ? 36.311 13.230 -56.789 1.00 93.69 83 VAL A O 1
ATOM 698 N N . ALA A 1 84 ? 35.119 14.594 -58.115 1.00 93.62 84 ALA A N 1
ATOM 699 C CA . ALA A 1 84 ? 33.945 14.623 -57.246 1.00 93.62 84 ALA A CA 1
ATOM 700 C C . ALA A 1 84 ? 33.329 13.224 -57.062 1.00 93.62 84 ALA A C 1
ATOM 702 O O . ALA A 1 84 ? 33.000 12.841 -55.939 1.00 93.62 84 ALA A O 1
ATOM 703 N N . ILE A 1 85 ? 33.240 12.434 -58.138 1.00 95.50 85 ILE A N 1
ATOM 704 C CA . ILE A 1 85 ? 32.752 11.048 -58.091 1.00 95.50 85 ILE A CA 1
ATOM 705 C C . ILE A 1 85 ? 33.677 10.173 -57.238 1.00 95.50 85 ILE A C 1
ATOM 707 O O . ILE A 1 85 ? 33.192 9.414 -56.403 1.00 95.50 85 ILE A O 1
ATOM 711 N N . ILE A 1 86 ? 34.999 10.296 -57.389 1.00 95.94 86 ILE A N 1
ATOM 712 C CA . ILE A 1 86 ? 35.974 9.529 -56.598 1.00 95.94 86 ILE A CA 1
ATOM 713 C C . ILE A 1 86 ? 35.860 9.872 -55.109 1.00 95.94 86 ILE A C 1
ATOM 715 O O . ILE A 1 86 ? 35.826 8.969 -54.274 1.00 95.94 86 ILE A O 1
ATOM 719 N N . ILE A 1 87 ? 35.749 11.157 -54.760 1.00 95.81 87 ILE A N 1
ATOM 720 C CA . ILE A 1 87 ? 35.570 11.594 -53.368 1.00 95.81 87 ILE A CA 1
ATOM 721 C C . ILE A 1 87 ? 34.262 11.039 -52.793 1.00 95.81 87 ILE A C 1
ATOM 723 O O . ILE A 1 87 ? 34.253 10.528 -51.673 1.00 95.81 87 ILE A O 1
ATOM 727 N N . LEU A 1 88 ? 33.170 11.083 -53.561 1.00 95.00 88 LEU A N 1
ATOM 728 C CA . LEU A 1 88 ? 31.878 10.549 -53.137 1.00 95.00 88 LEU A CA 1
ATOM 729 C C . LEU A 1 88 ? 31.929 9.028 -52.944 1.00 95.00 88 LEU A C 1
ATOM 731 O O . LEU A 1 88 ? 31.430 8.528 -51.940 1.00 95.00 88 LEU A O 1
ATOM 735 N N . LEU A 1 89 ? 32.597 8.293 -53.836 1.00 95.50 89 LEU A N 1
ATOM 736 C CA . LEU A 1 89 ? 32.814 6.850 -53.696 1.00 95.50 89 LEU A CA 1
ATOM 737 C C . LEU A 1 89 ? 33.636 6.514 -52.449 1.00 95.50 89 LEU A C 1
ATOM 739 O O . LEU A 1 89 ? 33.255 5.625 -51.689 1.00 95.50 89 LEU A O 1
ATOM 743 N N . LEU A 1 90 ? 34.726 7.243 -52.193 1.00 94.69 90 LEU A N 1
ATOM 744 C CA . LEU A 1 90 ? 35.524 7.075 -50.977 1.00 94.69 90 LEU A CA 1
ATOM 745 C C . LEU A 1 90 ? 34.693 7.348 -49.716 1.00 94.69 90 LEU A C 1
ATOM 747 O O . LEU A 1 90 ? 34.793 6.600 -48.742 1.00 94.69 90 LEU A O 1
ATOM 751 N N . TYR A 1 91 ? 33.835 8.369 -49.742 1.00 94.31 91 TYR A N 1
ATOM 752 C CA . TYR A 1 91 ? 32.946 8.699 -48.631 1.00 94.31 91 TYR A CA 1
ATOM 753 C C . TYR A 1 91 ? 31.882 7.617 -48.400 1.00 94.31 91 TYR A C 1
ATOM 755 O O . TYR A 1 91 ? 31.660 7.206 -47.261 1.00 94.31 91 TYR A O 1
ATOM 763 N N . VAL A 1 92 ? 31.287 7.085 -49.473 1.00 93.50 92 VAL A N 1
ATOM 764 C CA . VAL A 1 92 ? 30.338 5.962 -49.418 1.00 93.50 92 VAL A CA 1
ATOM 765 C C . VAL A 1 92 ? 31.010 4.705 -48.869 1.00 93.50 92 VAL A C 1
ATOM 767 O O . VAL A 1 92 ? 30.450 4.061 -47.986 1.00 93.50 92 VAL A O 1
ATOM 770 N N . ILE A 1 93 ? 32.226 4.374 -49.312 1.00 90.25 93 ILE A N 1
ATOM 771 C CA . ILE A 1 93 ? 32.986 3.227 -48.789 1.00 90.25 93 ILE A CA 1
ATOM 772 C C . ILE A 1 93 ? 33.323 3.433 -47.308 1.00 90.25 93 ILE A C 1
ATOM 774 O O . ILE A 1 93 ? 33.193 2.498 -46.520 1.00 90.25 93 ILE A O 1
ATOM 778 N N . TYR A 1 94 ? 33.719 4.641 -46.901 1.00 90.50 94 TYR A N 1
ATOM 779 C CA . TYR A 1 94 ? 33.983 4.965 -45.498 1.00 90.50 94 TYR A CA 1
ATOM 780 C C . TYR A 1 94 ? 32.728 4.804 -44.628 1.00 90.50 94 TYR A C 1
ATOM 782 O O . TYR A 1 94 ? 32.779 4.126 -43.601 1.00 90.50 94 TYR A O 1
ATOM 790 N N . LEU A 1 95 ? 31.591 5.362 -45.055 1.00 84.56 95 LEU A N 1
ATOM 791 C CA . LEU A 1 95 ? 30.294 5.213 -44.389 1.00 84.56 95 LEU A CA 1
ATOM 792 C C . LEU A 1 95 ? 29.868 3.752 -44.317 1.00 84.56 95 LEU A C 1
ATOM 794 O O . LEU A 1 95 ? 29.492 3.281 -43.247 1.00 84.56 95 LEU A O 1
ATOM 798 N N . HIS A 1 96 ? 29.987 3.021 -45.423 1.00 84.00 96 HIS A N 1
ATOM 799 C CA . HIS A 1 96 ? 29.618 1.616 -45.479 1.00 84.00 96 HIS A CA 1
ATOM 800 C C . HIS A 1 96 ? 30.512 0.768 -44.574 1.00 84.00 96 HIS A C 1
ATOM 802 O O . HIS A 1 96 ? 30.001 -0.082 -43.858 1.00 84.00 96 HIS A O 1
ATOM 808 N N . ARG A 1 97 ? 31.823 1.033 -44.511 1.00 81.44 97 ARG A N 1
ATOM 809 C CA . ARG A 1 97 ? 32.731 0.351 -43.575 1.00 81.44 97 ARG A CA 1
ATOM 810 C C . ARG A 1 97 ? 32.469 0.735 -42.128 1.00 81.44 97 ARG A C 1
ATOM 812 O O . ARG A 1 97 ? 32.565 -0.136 -41.277 1.00 81.44 97 ARG A O 1
ATOM 819 N N . LYS A 1 98 ? 32.131 1.991 -41.833 1.00 77.44 98 LYS A N 1
ATOM 820 C CA . LYS A 1 98 ? 31.817 2.448 -40.472 1.00 77.44 98 LYS A CA 1
ATOM 821 C C . LYS A 1 98 ? 30.510 1.840 -39.968 1.00 77.44 98 LYS A C 1
ATOM 823 O O . LYS A 1 98 ? 30.479 1.325 -38.857 1.00 77.44 98 LYS A O 1
ATOM 828 N N . ILE A 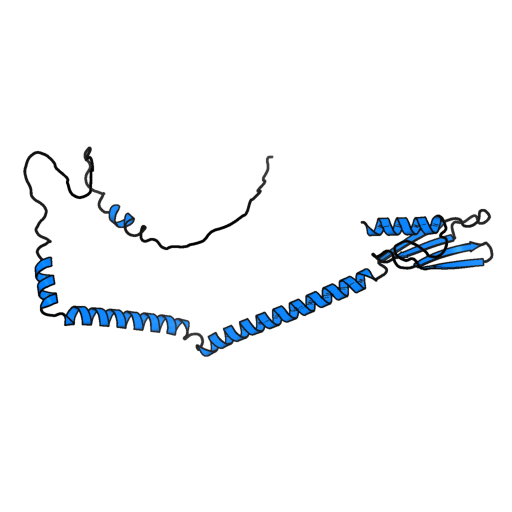1 99 ? 29.475 1.843 -40.808 1.00 73.38 99 ILE A N 1
ATOM 829 C CA . ILE A 1 99 ? 28.193 1.184 -40.544 1.00 73.38 99 ILE A CA 1
ATOM 830 C C . ILE A 1 99 ? 28.420 -0.320 -40.421 1.00 73.38 99 ILE A C 1
ATOM 832 O O . ILE A 1 99 ? 28.103 -0.884 -39.387 1.00 73.38 99 ILE A O 1
ATOM 836 N N . SER A 1 100 ? 29.080 -0.943 -41.401 1.00 67.12 100 SER A N 1
ATOM 837 C CA . SER A 1 100 ? 29.367 -2.378 -41.394 1.00 67.12 100 SER A CA 1
ATOM 838 C C . SER A 1 100 ? 30.231 -2.795 -40.211 1.00 67.12 100 SER A C 1
ATOM 840 O O . SER A 1 100 ? 29.982 -3.847 -39.666 1.00 67.12 100 SER A O 1
ATOM 842 N N . HIS A 1 101 ? 31.212 -2.010 -39.765 1.00 68.50 101 HIS A N 1
ATOM 843 C CA . HIS A 1 101 ? 32.017 -2.326 -38.580 1.00 68.50 101 HIS A CA 1
ATOM 844 C C . HIS A 1 101 ? 31.199 -2.208 -37.287 1.00 68.50 101 HIS A C 1
ATOM 846 O O . HIS A 1 101 ? 31.370 -3.021 -36.386 1.00 68.50 101 HIS A O 1
ATOM 852 N N . PHE A 1 102 ? 30.279 -1.241 -37.208 1.00 59.97 102 PHE A N 1
ATOM 853 C CA . PHE A 1 102 ? 29.343 -1.122 -36.087 1.00 59.97 102 PHE A CA 1
ATOM 854 C C . PHE A 1 102 ? 28.279 -2.237 -36.099 1.00 59.97 102 PHE A C 1
ATOM 856 O O . PHE A 1 102 ? 27.838 -2.669 -35.043 1.00 59.97 102 PHE A O 1
ATOM 863 N N . THR A 1 103 ? 27.918 -2.755 -37.279 1.00 63.00 103 THR A N 1
ATOM 864 C CA . THR A 1 103 ? 26.914 -3.818 -37.478 1.00 63.00 103 THR A CA 1
ATOM 865 C C . THR A 1 103 ? 27.510 -5.196 -37.819 1.00 63.00 103 THR A C 1
ATOM 867 O O . THR A 1 103 ? 26.774 -6.095 -38.212 1.00 63.00 103 THR A O 1
ATOM 870 N N . ARG A 1 104 ? 28.839 -5.379 -37.755 1.00 58.09 104 ARG A N 1
ATOM 871 C CA . ARG A 1 104 ? 29.536 -6.669 -37.994 1.00 58.09 104 ARG A CA 1
ATOM 872 C C . ARG A 1 104 ? 29.814 -7.422 -36.702 1.00 58.09 104 ARG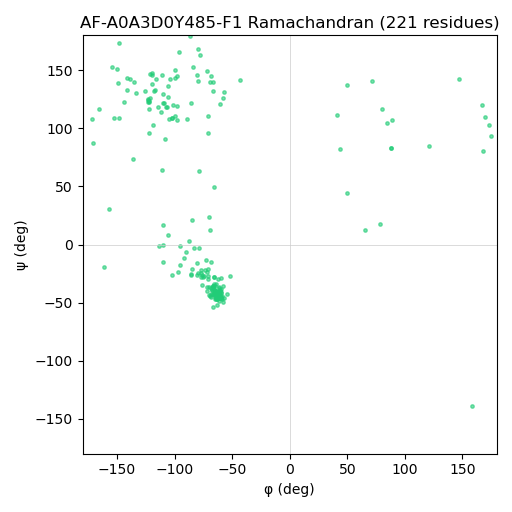 A C 1
ATOM 874 O O . ARG A 1 104 ? 30.106 -8.609 -36.773 1.00 58.09 104 ARG A O 1
ATOM 881 N N . GLY A 1 105 ? 29.755 -6.741 -35.556 1.00 59.75 105 GLY A N 1
ATOM 882 C CA . GLY A 1 105 ? 29.872 -7.376 -34.240 1.00 59.75 105 GLY A CA 1
ATOM 883 C C . GLY A 1 105 ? 28.605 -8.130 -33.834 1.00 59.75 105 GLY A C 1
ATOM 884 O O . GLY A 1 105 ? 28.685 -9.131 -33.137 1.00 59.75 105 GLY A O 1
ATOM 885 N N . GLU A 1 106 ? 27.453 -7.699 -34.341 1.00 56.34 106 GLU A N 1
ATOM 886 C CA . GLU A 1 106 ? 26.170 -8.369 -34.185 1.00 56.34 106 GLU A CA 1
ATOM 887 C C . GLU A 1 106 ? 25.383 -8.190 -35.482 1.00 56.34 106 GLU A C 1
ATOM 889 O O . GLU A 1 106 ? 25.185 -7.063 -35.934 1.00 56.34 106 GLU A O 1
ATOM 894 N N . ASN A 1 107 ? 24.974 -9.301 -36.102 1.00 57.56 107 ASN A N 1
ATOM 895 C CA . ASN A 1 107 ? 24.162 -9.318 -37.320 1.00 57.56 107 ASN A CA 1
ATOM 896 C C . ASN A 1 107 ? 23.038 -8.269 -37.229 1.00 57.56 107 ASN A C 1
ATOM 898 O O . ASN A 1 107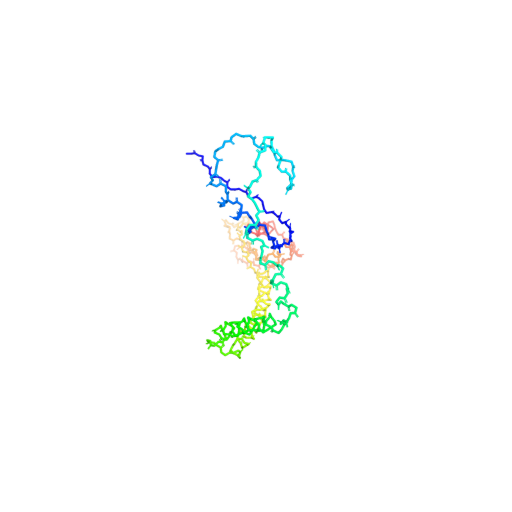 ? 22.431 -8.133 -36.173 1.00 57.56 107 ASN A O 1
ATOM 902 N N . GLY A 1 108 ? 22.690 -7.570 -38.316 1.00 60.25 108 GLY A N 1
ATOM 903 C CA . GLY A 1 108 ? 21.561 -6.619 -38.308 1.00 60.25 108 GLY A CA 1
ATOM 904 C C . GLY A 1 108 ? 20.246 -7.223 -37.775 1.00 60.25 108 GLY A C 1
ATOM 905 O O . GLY A 1 108 ? 19.450 -6.519 -37.162 1.00 60.25 108 GLY A O 1
ATOM 906 N N . ALA A 1 109 ? 20.080 -8.546 -37.906 1.00 61.19 109 ALA A N 1
ATOM 907 C CA . ALA A 1 109 ? 19.008 -9.321 -37.278 1.00 61.19 109 ALA A CA 1
ATOM 908 C C . ALA A 1 109 ? 19.086 -9.365 -35.736 1.00 61.19 109 ALA A C 1
ATOM 910 O O . ALA A 1 109 ? 18.052 -9.363 -35.074 1.00 61.19 109 ALA A O 1
ATOM 911 N N . SER A 1 110 ? 20.285 -9.373 -35.148 1.00 74.31 110 SER A N 1
ATOM 912 C CA . SER A 1 110 ? 20.489 -9.298 -33.696 1.00 74.31 110 SER A CA 1
ATOM 913 C C . SER A 1 110 ? 20.056 -7.941 -33.149 1.00 74.31 110 SER A C 1
ATOM 915 O O . SER A 1 110 ? 19.330 -7.892 -32.166 1.00 74.31 110 SER A O 1
ATOM 917 N N . LEU A 1 111 ? 20.389 -6.835 -33.828 1.00 74.88 111 LEU A N 1
ATOM 918 C CA . LEU A 1 111 ? 19.975 -5.500 -33.381 1.00 74.88 111 LEU A CA 1
ATOM 919 C C . LEU A 1 111 ? 18.451 -5.329 -33.426 1.00 74.88 111 LEU A C 1
ATOM 921 O O . LEU A 1 111 ? 17.860 -4.807 -32.483 1.00 74.88 111 LEU A O 1
ATOM 925 N N . GLU A 1 112 ? 17.804 -5.805 -34.491 1.00 78.88 112 GLU A N 1
ATOM 926 C CA . GLU A 1 112 ? 16.340 -5.821 -34.572 1.00 78.88 112 GLU A CA 1
ATOM 927 C C . GLU A 1 112 ? 15.727 -6.683 -33.458 1.00 78.88 112 GLU A C 1
ATOM 929 O O . GLU A 1 112 ? 14.749 -6.281 -32.829 1.00 78.88 112 GLU A O 1
ATOM 934 N N . THR A 1 113 ? 16.331 -7.837 -33.168 1.00 80.25 113 THR A N 1
ATOM 935 C CA . THR A 1 113 ? 15.896 -8.729 -32.085 1.00 80.25 113 THR A CA 1
ATOM 936 C C . THR A 1 113 ? 16.075 -8.076 -30.713 1.00 80.25 113 THR A C 1
ATOM 938 O O . THR A 1 113 ? 15.174 -8.151 -29.886 1.00 80.25 113 THR A O 1
ATOM 941 N N . LEU A 1 114 ? 17.181 -7.369 -30.470 1.00 82.69 114 LEU A N 1
ATOM 942 C CA . LEU A 1 114 ? 17.414 -6.624 -29.230 1.00 82.69 114 LEU A CA 1
ATOM 943 C C . LEU A 1 114 ? 16.409 -5.484 -29.050 1.00 82.69 114 LEU A C 1
ATOM 945 O O . LEU A 1 114 ? 15.912 -5.279 -27.944 1.00 82.69 114 LEU A O 1
ATOM 949 N N . ILE A 1 115 ? 16.076 -4.766 -30.126 1.00 85.00 115 ILE A N 1
ATOM 950 C CA . ILE A 1 115 ? 15.050 -3.718 -30.092 1.00 85.00 115 ILE A CA 1
ATOM 951 C C . ILE A 1 115 ? 13.681 -4.329 -29.789 1.00 85.00 115 ILE A C 1
ATOM 953 O O . ILE A 1 115 ? 12.990 -3.827 -28.907 1.00 85.00 115 ILE A O 1
ATOM 957 N N . LYS A 1 116 ? 13.307 -5.428 -30.458 1.00 88.88 116 LYS A N 1
ATOM 958 C CA . LYS A 1 116 ? 12.054 -6.150 -30.187 1.00 88.88 116 LYS A CA 1
ATOM 959 C C . LYS A 1 116 ? 11.980 -6.624 -28.740 1.00 88.88 116 LYS A C 1
ATOM 961 O O . LYS A 1 116 ? 11.035 -6.278 -28.046 1.00 88.88 116 LYS A O 1
ATOM 966 N N . ASN A 1 117 ? 13.027 -7.280 -28.247 1.00 89.62 117 ASN A N 1
ATOM 967 C CA . ASN A 1 117 ? 13.099 -7.732 -26.860 1.00 89.62 117 ASN A CA 1
ATOM 968 C C . ASN A 1 117 ? 12.997 -6.567 -25.867 1.00 89.62 117 ASN A C 1
ATOM 970 O O . ASN A 1 117 ? 12.369 -6.711 -24.823 1.00 89.62 117 ASN A O 1
ATOM 974 N N . CYS A 1 118 ? 13.596 -5.412 -26.172 1.00 86.94 118 CYS A N 1
ATOM 975 C CA . CYS A 1 118 ? 13.487 -4.217 -25.339 1.00 86.94 118 CYS A CA 1
ATOM 976 C C . CYS A 1 118 ? 12.046 -3.687 -25.305 1.00 86.94 118 CYS A C 1
ATOM 978 O O . CYS A 1 118 ? 11.525 -3.413 -24.227 1.00 86.94 118 CYS A O 1
ATOM 980 N N . VAL A 1 119 ? 11.381 -3.603 -26.461 1.00 92.69 119 VAL A N 1
ATOM 981 C CA . VAL A 1 119 ? 9.974 -3.180 -26.561 1.00 92.69 119 VAL A CA 1
ATOM 982 C C . VAL A 1 119 ? 9.057 -4.146 -25.810 1.00 92.69 119 VAL A C 1
ATOM 984 O O . VAL A 1 119 ? 8.238 -3.704 -25.005 1.00 92.69 119 VAL A O 1
ATOM 987 N N . ASP A 1 120 ? 9.241 -5.451 -26.000 1.00 94.12 120 ASP A N 1
ATOM 988 C CA . ASP A 1 120 ? 8.466 -6.483 -25.308 1.00 94.12 120 ASP A CA 1
ATOM 989 C C . ASP A 1 120 ? 8.708 -6.438 -23.794 1.00 94.12 120 ASP A C 1
ATOM 991 O O . ASP A 1 120 ? 7.766 -6.517 -23.006 1.00 94.12 120 ASP A O 1
ATOM 995 N N . SER A 1 121 ? 9.957 -6.217 -23.370 1.00 91.81 121 SER A N 1
ATOM 996 C CA . SER A 1 121 ? 10.306 -6.059 -21.954 1.00 91.81 121 SER A CA 1
ATOM 997 C C . SER A 1 121 ? 9.644 -4.827 -21.339 1.00 91.81 121 SER A C 1
ATOM 999 O O . SER A 1 121 ? 9.171 -4.891 -20.206 1.00 91.81 121 SER A O 1
ATOM 1001 N N . VAL A 1 122 ? 9.588 -3.705 -22.064 1.00 94.38 122 VAL A N 1
ATOM 1002 C CA . VAL A 1 122 ? 8.896 -2.492 -21.602 1.00 94.38 122 VAL A CA 1
ATOM 1003 C C . VAL A 1 122 ? 7.401 -2.759 -21.450 1.00 94.38 122 VAL A C 1
ATOM 1005 O O . VAL A 1 122 ? 6.845 -2.453 -20.397 1.00 94.38 122 VAL A O 1
ATOM 1008 N N . ALA A 1 123 ? 6.769 -3.403 -22.434 1.00 93.75 123 ALA A N 1
ATOM 1009 C CA . ALA A 1 123 ? 5.356 -3.768 -22.358 1.00 93.75 123 ALA A CA 1
ATOM 1010 C C . ALA A 1 123 ? 5.065 -4.720 -21.180 1.00 93.75 123 ALA A C 1
ATOM 1012 O O . ALA A 1 123 ? 4.062 -4.582 -20.475 1.00 93.75 123 ALA A O 1
ATOM 1013 N N . GLU A 1 124 ? 5.963 -5.669 -20.911 1.00 94.44 124 GLU A N 1
ATOM 1014 C CA . GLU A 1 124 ? 5.845 -6.576 -19.770 1.00 94.44 124 GLU A CA 1
ATOM 1015 C C . GLU A 1 124 ? 6.005 -5.843 -18.427 1.00 94.44 124 GLU A C 1
ATOM 1017 O O . GLU A 1 124 ? 5.274 -6.119 -17.471 1.00 94.44 124 GLU A O 1
ATOM 1022 N N . ILE A 1 125 ? 6.930 -4.881 -18.349 1.00 94.00 125 ILE A N 1
ATOM 1023 C CA . ILE A 1 125 ? 7.124 -4.033 -17.167 1.00 94.00 125 ILE A CA 1
ATOM 1024 C C . ILE A 1 125 ? 5.880 -3.184 -16.905 1.00 94.00 125 ILE A C 1
ATOM 1026 O O . ILE A 1 125 ? 5.438 -3.115 -15.759 1.00 94.00 125 ILE A O 1
ATOM 1030 N N . GLU A 1 126 ? 5.290 -2.574 -17.932 1.00 94.81 126 GLU A N 1
ATOM 1031 C CA . GLU A 1 126 ? 4.054 -1.796 -17.797 1.00 94.81 126 GLU A CA 1
ATOM 1032 C C . GLU A 1 126 ? 2.912 -2.659 -17.257 1.00 94.81 126 GLU A C 1
ATOM 1034 O O . GLU A 1 126 ? 2.264 -2.289 -16.276 1.00 94.81 126 GLU A O 1
ATOM 1039 N N . LYS A 1 127 ? 2.739 -3.866 -17.806 1.00 94.94 127 LYS A N 1
ATOM 1040 C CA . LYS A 1 127 ? 1.736 -4.822 -17.326 1.00 94.94 127 LYS A CA 1
ATOM 1041 C C . LYS A 1 127 ? 1.980 -5.243 -15.875 1.00 94.94 127 LYS A C 1
ATOM 1043 O O . LYS A 1 127 ? 1.039 -5.332 -15.086 1.00 94.94 127 LYS A O 1
ATOM 1048 N N . ARG A 1 128 ? 3.235 -5.500 -15.490 1.00 93.56 128 ARG A N 1
ATOM 1049 C CA . ARG A 1 128 ? 3.590 -5.813 -14.095 1.00 93.56 128 ARG A CA 1
ATOM 1050 C C . ARG A 1 128 ? 3.322 -4.635 -13.165 1.00 93.56 128 ARG A C 1
ATOM 1052 O O . ARG A 1 128 ? 2.802 -4.855 -12.075 1.00 93.56 128 ARG A O 1
ATOM 1059 N N . ASN A 1 129 ? 3.622 -3.411 -13.589 1.00 94.31 129 ASN A N 1
ATOM 1060 C CA . ASN A 1 129 ? 3.323 -2.211 -12.814 1.00 94.31 129 ASN A CA 1
ATOM 1061 C C . ASN A 1 129 ? 1.819 -2.048 -12.591 1.00 94.31 129 ASN A C 1
ATOM 1063 O O . ASN A 1 129 ? 1.409 -1.807 -11.460 1.00 94.31 129 ASN A O 1
ATOM 1067 N N . GLU A 1 130 ? 0.994 -2.255 -13.619 1.00 95.25 130 GLU A N 1
ATOM 1068 C CA . GLU A 1 130 ? -0.464 -2.198 -13.481 1.00 95.25 130 GLU A CA 1
ATOM 1069 C C . GLU A 1 130 ? -0.979 -3.227 -12.459 1.00 95.25 130 GLU A C 1
ATOM 1071 O O . GLU A 1 130 ? -1.764 -2.893 -11.567 1.00 95.25 130 GLU A O 1
ATOM 1076 N N . LEU A 1 131 ? -0.486 -4.468 -12.530 1.00 94.75 131 LEU A N 1
ATOM 1077 C CA . LEU A 1 131 ? -0.829 -5.514 -11.564 1.00 94.75 131 LEU A CA 1
ATOM 1078 C C . LEU A 1 131 ? -0.395 -5.141 -10.142 1.00 94.75 131 LEU A C 1
ATOM 1080 O O . LEU A 1 131 ? -1.186 -5.282 -9.209 1.00 94.75 131 LEU A O 1
ATOM 1084 N N . ILE A 1 132 ? 0.830 -4.641 -9.967 1.00 94.81 132 ILE A N 1
ATOM 1085 C CA . ILE A 1 132 ? 1.348 -4.202 -8.664 1.00 94.81 132 ILE A CA 1
ATOM 1086 C C . ILE A 1 132 ? 0.491 -3.066 -8.104 1.00 94.81 132 ILE A C 1
ATOM 1088 O O . ILE A 1 132 ? 0.099 -3.126 -6.941 1.00 94.81 132 ILE A O 1
ATOM 1092 N N . SER A 1 133 ? 0.143 -2.067 -8.916 1.00 94.25 133 SER A N 1
ATOM 1093 C CA . SER A 1 133 ? -0.731 -0.969 -8.502 1.00 94.25 133 SER A CA 1
ATOM 1094 C C . SER A 1 133 ? -2.107 -1.475 -8.076 1.00 94.25 133 SER A C 1
ATOM 1096 O O . SER A 1 133 ? -2.611 -1.078 -7.027 1.00 94.25 133 SER A O 1
ATOM 1098 N N . LYS A 1 134 ? -2.698 -2.408 -8.828 1.00 94.44 134 LYS A N 1
ATOM 1099 C CA . LYS A 1 134 ? -3.979 -3.023 -8.464 1.00 94.44 134 LYS A CA 1
ATOM 1100 C C . LYS A 1 134 ? -3.887 -3.799 -7.150 1.00 94.44 134 LYS A C 1
ATOM 1102 O O . LYS A 1 134 ? -4.778 -3.691 -6.308 1.00 94.44 134 LYS A O 1
ATOM 1107 N N . HIS A 1 135 ? -2.807 -4.551 -6.949 1.00 93.06 135 HIS A N 1
ATOM 1108 C CA . HIS A 1 135 ? -2.565 -5.258 -5.696 1.00 93.06 135 HIS A CA 1
ATOM 1109 C C . HIS A 1 135 ? -2.381 -4.292 -4.527 1.00 93.06 135 HIS A C 1
ATOM 1111 O O . HIS A 1 135 ? -3.001 -4.505 -3.488 1.00 93.06 135 HIS A O 1
ATOM 1117 N N . ALA A 1 136 ? -1.620 -3.213 -4.702 1.00 92.75 136 ALA A N 1
ATOM 1118 C CA . ALA A 1 136 ? -1.435 -2.186 -3.684 1.00 92.75 136 ALA A CA 1
ATOM 1119 C C . ALA A 1 136 ? -2.773 -1.559 -3.265 1.00 92.75 136 ALA A C 1
ATOM 1121 O O . ALA A 1 136 ? -3.066 -1.513 -2.075 1.00 92.75 136 ALA A O 1
ATOM 1122 N N . LEU A 1 137 ? -3.627 -1.188 -4.226 1.00 92.62 137 LEU A N 1
ATOM 1123 C CA . LEU A 1 137 ? -4.969 -0.664 -3.942 1.00 92.62 137 LEU A CA 1
ATOM 1124 C C . LEU A 1 137 ? -5.846 -1.682 -3.201 1.00 92.62 137 LEU A C 1
ATOM 1126 O O . LEU A 1 137 ? -6.547 -1.333 -2.256 1.00 92.62 137 LEU A O 1
ATOM 1130 N N . SER A 1 138 ? -5.793 -2.957 -3.598 1.00 92.38 138 SER A N 1
ATOM 1131 C CA . SER A 1 138 ? -6.557 -4.009 -2.917 1.00 92.38 138 SER A CA 1
ATOM 1132 C C . SER A 1 138 ? -6.071 -4.267 -1.490 1.00 92.38 138 SER A C 1
ATOM 1134 O O . SER A 1 138 ? -6.870 -4.570 -0.605 1.00 92.38 138 SER A O 1
ATOM 1136 N N . LEU A 1 139 ? -4.760 -4.163 -1.256 1.00 90.69 139 LEU A N 1
ATOM 1137 C CA . LEU A 1 139 ? -4.179 -4.307 0.071 1.00 90.69 139 LEU A CA 1
ATOM 1138 C C . LEU A 1 139 ? -4.573 -3.127 0.946 1.00 90.69 139 LEU A C 1
ATOM 1140 O O . LEU A 1 139 ? -4.998 -3.361 2.070 1.00 90.69 139 LEU A O 1
ATOM 1144 N N . ASP A 1 140 ? -4.501 -1.906 0.420 1.00 89.12 140 ASP A N 1
ATOM 1145 C CA . ASP A 1 140 ? -4.911 -0.695 1.127 1.00 89.12 140 ASP A CA 1
ATOM 1146 C C . ASP A 1 140 ? -6.377 -0.773 1.578 1.00 89.12 140 ASP A C 1
ATOM 1148 O O . ASP A 1 140 ? -6.668 -0.582 2.758 1.00 89.12 140 ASP A O 1
ATOM 1152 N N . ASP A 1 141 ? -7.300 -1.199 0.704 1.00 87.81 141 ASP A N 1
ATOM 1153 C CA . ASP A 1 141 ? -8.707 -1.360 1.096 1.00 87.81 141 ASP A CA 1
ATOM 1154 C C . ASP A 1 141 ? -8.891 -2.435 2.180 1.00 87.81 141 ASP A C 1
ATOM 1156 O O . ASP A 1 141 ? -9.528 -2.176 3.205 1.00 87.81 141 ASP A O 1
ATOM 1160 N N . ARG A 1 142 ? -8.275 -3.614 2.024 1.00 87.75 142 ARG A N 1
ATOM 1161 C CA . ARG A 1 142 ? -8.346 -4.691 3.033 1.00 87.75 142 ARG A CA 1
ATOM 1162 C C . ARG A 1 142 ? -7.794 -4.248 4.383 1.00 87.75 142 ARG A C 1
ATOM 1164 O O . ARG A 1 142 ? -8.345 -4.580 5.431 1.00 87.75 142 ARG A O 1
ATOM 1171 N N . VAL A 1 143 ? -6.701 -3.504 4.352 1.00 87.50 143 VAL A N 1
ATOM 1172 C CA . VAL A 1 143 ? -6.011 -2.998 5.530 1.00 87.50 143 VAL A CA 1
ATOM 1173 C C . VAL A 1 143 ? -6.828 -1.877 6.191 1.00 87.50 143 VAL A C 1
ATOM 1175 O O . VAL A 1 143 ? -6.969 -1.884 7.414 1.00 87.50 143 VAL A O 1
ATOM 1178 N N . SER A 1 144 ? -7.502 -1.022 5.415 1.00 84.69 144 SER A N 1
ATOM 1179 C CA . SER A 1 144 ? -8.440 -0.008 5.924 1.00 84.69 144 SER A CA 1
ATOM 1180 C C . SER A 1 144 ? -9.653 -0.607 6.652 1.00 84.69 144 SER A C 1
ATOM 1182 O O . SER A 1 144 ? -10.209 0.009 7.562 1.00 84.69 144 SER A O 1
ATOM 1184 N N . GLN A 1 145 ? -10.074 -1.814 6.257 1.00 84.56 145 GLN A N 1
ATOM 1185 C CA . GLN A 1 145 ? -11.190 -2.532 6.875 1.00 84.56 145 GLN A CA 1
ATOM 1186 C C . GLN A 1 145 ? -10.767 -3.327 8.116 1.00 84.56 145 GLN A C 1
ATOM 1188 O O . GLN A 1 145 ? -11.616 -3.636 8.954 1.00 84.56 145 GLN A O 1
ATOM 1193 N N . SER A 1 146 ? -9.476 -3.639 8.254 1.00 87.69 146 SER A N 1
ATOM 1194 C CA . SER A 1 146 ? -8.949 -4.391 9.392 1.00 87.69 146 SER A CA 1
ATOM 1195 C C . SER A 1 146 ? -9.015 -3.603 10.706 1.00 87.69 146 SER A C 1
ATOM 1197 O O . SER A 1 146 ? -8.847 -2.383 10.742 1.00 87.69 146 SER A O 1
ATOM 1199 N N . ILE A 1 147 ? -9.259 -4.317 11.808 1.00 86.06 147 ILE A N 1
ATOM 1200 C CA . ILE A 1 147 ? -9.227 -3.744 13.157 1.00 86.06 147 ILE A CA 1
ATOM 1201 C C . ILE A 1 147 ? -7.765 -3.452 13.490 1.00 86.06 147 ILE A C 1
ATOM 1203 O O . ILE A 1 147 ? -6.968 -4.373 13.664 1.00 86.06 147 ILE A O 1
ATOM 1207 N N . ARG A 1 148 ? -7.415 -2.168 13.568 1.00 83.12 148 ARG A N 1
ATOM 1208 C CA . ARG A 1 148 ? -6.041 -1.722 13.836 1.00 83.12 148 ARG A CA 1
ATOM 1209 C C . ARG A 1 148 ? -5.820 -1.267 15.264 1.00 83.12 148 ARG A C 1
ATOM 1211 O O . ARG A 1 148 ? -4.690 -1.310 15.738 1.00 83.12 148 ARG A O 1
ATOM 1218 N N . ASN A 1 149 ? -6.871 -0.802 15.932 1.00 81.88 149 ASN A N 1
ATOM 1219 C CA . ASN A 1 149 ? -6.734 -0.191 17.240 1.00 81.88 149 ASN A CA 1
ATOM 1220 C C . ASN A 1 149 ? -7.599 -0.909 18.269 1.00 81.88 149 ASN A C 1
ATOM 1222 O O . ASN A 1 149 ? -8.812 -1.036 18.091 1.00 81.88 149 ASN A O 1
ATOM 1226 N N . ALA A 1 150 ? -6.939 -1.362 19.331 1.00 89.56 150 ALA A N 1
ATOM 1227 C CA . ALA A 1 150 ? -7.551 -1.943 20.508 1.00 89.56 150 ALA A CA 1
ATOM 1228 C C . ALA A 1 150 ? -7.190 -1.061 21.706 1.00 89.56 150 ALA A C 1
ATOM 1230 O O . ALA A 1 150 ? -6.063 -1.110 22.197 1.00 89.56 150 ALA A O 1
ATOM 1231 N N . GLN A 1 151 ? -8.139 -0.242 22.157 1.00 92.38 151 GLN A N 1
ATOM 1232 C CA . GLN A 1 151 ? -8.004 0.526 23.398 1.00 92.38 151 GLN A CA 1
ATOM 1233 C C . GLN A 1 151 ? -8.838 -0.120 24.487 1.00 92.38 151 GLN A C 1
ATOM 1235 O O . GLN A 1 151 ? -9.922 -0.625 24.207 1.00 92.38 151 GLN A O 1
ATOM 1240 N N . THR A 1 152 ? -8.322 -0.126 25.714 1.00 92.88 152 THR A N 1
ATOM 1241 C CA . THR A 1 152 ? -8.984 -0.739 26.868 1.00 92.88 152 THR A CA 1
ATOM 1242 C C . THR A 1 152 ? -8.942 0.204 28.055 1.00 92.88 152 THR A C 1
ATOM 1244 O O . THR A 1 152 ? -7.867 0.654 28.442 1.00 92.88 152 THR A O 1
ATOM 1247 N N . ILE A 1 153 ? -10.092 0.424 28.688 1.00 92.50 153 ILE A N 1
ATOM 1248 C CA . ILE A 1 153 ? -10.195 1.158 29.952 1.00 92.50 153 ILE A CA 1
ATOM 1249 C C . ILE A 1 153 ? -10.791 0.232 31.010 1.00 92.50 153 ILE A C 1
ATOM 1251 O O . ILE A 1 153 ? -11.725 -0.528 30.743 1.00 92.50 153 ILE A O 1
ATOM 1255 N N . ARG A 1 154 ? -10.240 0.292 32.225 1.00 91.88 154 ARG A N 1
ATOM 1256 C CA . ARG A 1 154 ? -10.744 -0.427 33.402 1.00 91.88 154 ARG A CA 1
ATOM 1257 C C . ARG A 1 154 ? -11.435 0.543 34.344 1.00 91.88 154 ARG A C 1
ATOM 1259 O O . ARG A 1 154 ? -10.899 1.613 34.619 1.00 91.88 154 ARG A O 1
ATOM 1266 N N . TYR A 1 155 ? -12.582 0.142 34.872 1.00 89.38 155 TYR A N 1
ATOM 1267 C CA . TYR A 1 155 ? -13.414 0.986 35.723 1.00 89.38 155 TYR A CA 1
ATOM 1268 C C . TYR A 1 155 ? -14.182 0.162 36.763 1.00 89.38 155 TYR A C 1
ATOM 1270 O O . TYR A 1 155 ? -14.138 -1.075 36.788 1.00 89.38 155 TYR A O 1
ATOM 1278 N N . LYS A 1 156 ? -14.864 0.871 37.662 1.00 87.62 156 LYS A N 1
ATOM 1279 C CA . LYS A 1 156 ? -15.704 0.301 38.713 1.00 87.62 156 LYS A CA 1
ATOM 1280 C C . LYS A 1 156 ? -17.168 0.435 38.294 1.00 87.62 156 LYS A C 1
ATOM 1282 O O . LYS A 1 156 ? -17.697 1.533 38.275 1.00 87.62 156 LYS A O 1
ATOM 1287 N N . ALA A 1 157 ? -17.815 -0.680 37.959 1.00 82.19 157 ALA A N 1
ATOM 1288 C CA . ALA A 1 157 ? -19.221 -0.683 37.540 1.00 82.19 157 ALA A CA 1
ATOM 1289 C C . ALA A 1 157 ? -20.222 -0.528 38.698 1.00 82.19 157 ALA A C 1
ATOM 1291 O O . ALA A 1 157 ? -21.347 -0.084 38.494 1.00 82.19 157 ALA A O 1
ATOM 1292 N N . PHE A 1 158 ? -19.832 -0.945 39.907 1.00 81.00 158 PHE A N 1
ATOM 1293 C CA . PHE A 1 158 ? -20.697 -0.943 41.085 1.00 81.00 158 PHE A CA 1
ATOM 1294 C C . PHE A 1 158 ? -19.903 -0.545 42.324 1.00 81.00 158 PHE A C 1
ATOM 1296 O O . PHE A 1 158 ? -18.849 -1.121 42.602 1.00 81.00 158 PHE A O 1
ATOM 1303 N N . GLU A 1 159 ? -20.444 0.373 43.127 1.00 75.19 159 GLU A N 1
ATOM 1304 C CA . GLU A 1 159 ? -19.774 0.870 44.334 1.00 75.19 159 GLU A CA 1
ATOM 1305 C C . GLU A 1 159 ? -19.466 -0.228 45.367 1.00 75.19 159 GLU A C 1
ATOM 1307 O O . GLU A 1 159 ? -18.458 -0.163 46.073 1.00 75.19 159 GLU A O 1
ATOM 1312 N N . ALA A 1 160 ? -20.285 -1.283 45.392 1.00 69.12 160 ALA A N 1
ATOM 1313 C CA . ALA A 1 160 ? -20.171 -2.412 46.311 1.00 69.12 160 ALA A CA 1
ATOM 1314 C C . ALA A 1 160 ? -18.994 -3.365 46.017 1.00 69.12 160 ALA A C 1
ATOM 1316 O O . ALA A 1 160 ? -18.672 -4.207 46.862 1.00 69.12 160 ALA A O 1
ATOM 1317 N N . ASN A 1 161 ? -18.368 -3.267 44.841 1.00 63.19 161 ASN A N 1
ATOM 1318 C CA . ASN A 1 161 ? -17.252 -4.117 44.435 1.00 63.19 161 ASN A CA 1
ATOM 1319 C C . ASN A 1 161 ? -15.956 -3.325 44.584 1.00 63.19 161 ASN A C 1
ATOM 1321 O O . ASN A 1 161 ? -15.701 -2.403 43.822 1.00 63.19 161 ASN A O 1
ATOM 1325 N N . GLY A 1 162 ? -15.121 -3.670 45.566 1.00 65.00 162 GLY A N 1
ATOM 1326 C CA . GLY A 1 162 ? -13.885 -2.938 45.879 1.00 65.00 162 GLY A CA 1
ATOM 1327 C C . GLY A 1 162 ? -12.762 -3.035 44.833 1.00 65.00 162 GLY A C 1
ATOM 1328 O O . GLY A 1 162 ? -11.634 -2.674 45.145 1.00 65.00 162 GLY A O 1
ATOM 1329 N N . SER A 1 163 ? -13.025 -3.539 43.620 1.00 72.69 163 SER A N 1
ATOM 1330 C CA . SER A 1 163 ? -12.009 -3.765 42.584 1.00 72.69 163 SER A CA 1
ATOM 1331 C C . SER A 1 163 ? -12.459 -3.284 41.199 1.00 72.69 163 SER A C 1
ATOM 1333 O O . SER A 1 163 ? -13.596 -3.517 40.790 1.00 72.69 163 SER A O 1
ATOM 1335 N N . ASN A 1 164 ? -11.537 -2.675 40.441 1.00 79.81 164 ASN A N 1
ATOM 1336 C CA . ASN A 1 164 ? -11.735 -2.239 39.049 1.00 79.81 164 ASN A CA 1
ATOM 1337 C C . ASN A 1 164 ? -11.627 -3.432 38.082 1.00 79.81 164 ASN A C 1
ATOM 1339 O O . ASN A 1 164 ? -10.692 -3.539 37.279 1.00 79.81 164 ASN A O 1
ATOM 1343 N N . GLN A 1 165 ? -12.535 -4.395 38.219 1.00 85.06 165 GLN A N 1
ATOM 1344 C CA . GLN A 1 165 ? -12.581 -5.607 37.391 1.00 85.06 165 GLN A CA 1
ATOM 1345 C C . GLN A 1 165 ? -13.465 -5.460 36.151 1.00 85.06 165 GLN A C 1
ATOM 1347 O O . GLN A 1 165 ? -13.402 -6.310 35.268 1.00 85.06 165 GLN A O 1
ATOM 1352 N N . SER A 1 166 ? -14.259 -4.389 36.066 1.00 91.56 166 SER A N 1
ATOM 1353 C CA . SER A 1 166 ? -15.023 -4.084 34.854 1.00 91.56 166 SER A CA 1
ATOM 1354 C C . SER A 1 166 ? -14.125 -3.393 33.832 1.00 91.56 166 SER A C 1
ATOM 1356 O O . SER A 1 166 ? -13.193 -2.669 34.201 1.00 91.56 166 SER A O 1
ATOM 1358 N N . PHE A 1 167 ? -14.365 -3.652 32.551 1.00 92.69 167 PHE A N 1
ATOM 1359 C CA . PHE A 1 167 ? -13.545 -3.112 31.474 1.00 92.69 167 PHE A CA 1
ATOM 1360 C C . PHE A 1 167 ? -14.351 -2.905 30.194 1.00 92.69 167 PHE A C 1
ATOM 1362 O O . PHE A 1 167 ? -15.294 -3.646 29.927 1.00 92.69 167 PHE A O 1
ATOM 1369 N N . SER A 1 168 ? -13.927 -1.932 29.392 1.00 94.31 168 SER A N 1
ATOM 1370 C CA . SER A 1 168 ? -14.454 -1.661 28.054 1.00 94.31 168 SER A CA 1
ATOM 1371 C C . SER A 1 168 ? -13.301 -1.652 27.058 1.00 94.31 168 SER A C 1
ATOM 1373 O O . SER A 1 168 ? -12.273 -1.025 27.315 1.00 94.31 168 SER A O 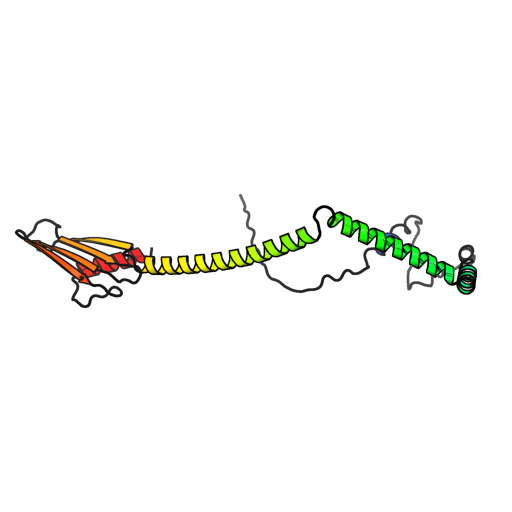1
ATOM 1375 N N . ILE A 1 169 ? -13.467 -2.354 25.939 1.00 94.25 169 ILE A N 1
ATOM 1376 C CA . ILE A 1 169 ? -12.490 -2.478 24.853 1.00 94.25 169 ILE A CA 1
ATOM 1377 C C . ILE A 1 169 ? -13.133 -1.978 23.568 1.00 94.25 169 ILE A C 1
ATOM 1379 O O . ILE A 1 169 ? -14.173 -2.497 23.177 1.00 94.25 169 ILE A O 1
ATOM 1383 N N . ALA A 1 170 ? -12.505 -1.030 22.876 1.00 94.62 170 ALA A N 1
ATOM 1384 C CA . ALA A 1 170 ? -12.918 -0.631 21.534 1.00 94.62 170 ALA A CA 1
ATOM 1385 C C . ALA A 1 170 ? -11.995 -1.275 20.505 1.00 94.62 170 ALA A C 1
ATOM 1387 O O . ALA A 1 170 ? -10.790 -1.024 20.506 1.00 94.62 170 ALA A O 1
ATOM 1388 N N . LEU A 1 171 ? -12.582 -2.079 19.624 1.00 93.50 171 LEU A N 1
ATOM 1389 C CA . LEU A 1 171 ? -11.933 -2.715 18.486 1.00 93.50 171 LEU A CA 1
ATOM 1390 C C . LEU A 1 171 ? -12.438 -2.028 17.219 1.00 93.50 171 LEU A C 1
ATOM 1392 O O . LEU A 1 171 ? -13.475 -2.409 16.677 1.00 93.50 171 LEU A O 1
ATOM 1396 N N . LEU A 1 172 ? -11.729 -0.987 16.777 1.00 92.62 172 LEU A N 1
ATOM 1397 C CA . LEU A 1 172 ? -12.146 -0.145 15.651 1.00 92.62 172 LEU A CA 1
ATOM 1398 C C . LEU A 1 172 ? -11.117 -0.174 14.512 1.00 92.62 172 LEU A C 1
ATOM 1400 O O . LEU A 1 172 ? -9.902 -0.261 14.730 1.00 92.62 172 LEU A O 1
ATOM 1404 N N . ASN A 1 173 ? -11.617 -0.090 13.281 1.00 92.12 173 ASN A N 1
ATOM 1405 C CA . ASN A 1 173 ? -10.815 0.146 12.083 1.00 92.12 173 ASN A CA 1
ATOM 1406 C C . ASN A 1 173 ? -10.596 1.649 11.827 1.00 92.12 173 ASN A C 1
ATOM 1408 O O . ASN A 1 173 ? -11.098 2.498 12.567 1.00 92.12 173 ASN A O 1
ATOM 1412 N N . GLU A 1 174 ? -9.868 1.995 10.762 1.00 87.44 174 GLU A N 1
ATOM 1413 C CA . GLU A 1 174 ? -9.534 3.400 10.457 1.00 87.44 174 GLU A CA 1
ATOM 1414 C C . GLU A 1 174 ? -10.745 4.258 10.106 1.00 87.44 174 GLU A C 1
ATOM 1416 O O . GLU A 1 174 ? -10.786 5.459 10.381 1.00 87.44 174 GLU A O 1
ATOM 1421 N N . LYS A 1 175 ? -11.781 3.621 9.561 1.00 87.81 175 LYS A N 1
ATOM 1422 C CA . LYS A 1 175 ? -13.053 4.261 9.221 1.00 87.81 175 LYS A CA 1
ATOM 1423 C C . LYS A 1 175 ? -13.951 4.459 10.454 1.00 87.81 175 LYS A C 1
ATOM 1425 O O . LYS A 1 175 ? -15.018 5.056 10.329 1.00 87.81 175 LYS A O 1
ATOM 1430 N N . GLY A 1 176 ? -13.525 3.999 11.635 1.00 89.38 176 GLY A N 1
ATOM 1431 C CA . GLY A 1 176 ? -14.288 4.083 12.881 1.00 89.38 176 GLY A CA 1
ATOM 1432 C C . GLY A 1 176 ? -15.395 3.042 13.004 1.00 89.38 176 GLY A C 1
ATOM 1433 O O . GLY A 1 176 ? -16.309 3.231 13.802 1.00 89.38 176 GLY A O 1
ATOM 1434 N N . ASN A 1 177 ? -15.340 1.974 12.207 1.00 92.19 177 ASN A N 1
ATOM 1435 C CA . ASN A 1 177 ? -16.278 0.860 12.278 1.00 92.19 177 ASN A CA 1
ATOM 1436 C C . ASN A 1 177 ? -15.668 -0.286 13.088 1.00 92.19 177 ASN A C 1
ATOM 1438 O O . ASN A 1 177 ? -14.464 -0.548 13.000 1.00 92.19 177 ASN A O 1
ATOM 1442 N N . GLY A 1 178 ? -16.501 -1.001 13.835 1.00 92.62 178 GLY A N 1
ATOM 1443 C CA . GLY A 1 178 ? -16.070 -2.166 14.593 1.00 92.62 178 GLY A CA 1
ATOM 1444 C C . GLY A 1 178 ? -17.013 -2.488 15.740 1.00 92.62 178 GLY A C 1
ATOM 1445 O O . GLY A 1 178 ? -18.232 -2.430 15.586 1.00 92.62 178 GLY A O 1
ATOM 1446 N N . VAL A 1 179 ? -16.450 -2.849 16.889 1.00 93.88 179 VAL A N 1
ATOM 1447 C CA . VAL A 1 179 ? -17.223 -3.276 18.058 1.00 93.88 179 VAL A CA 1
ATOM 1448 C C . VAL A 1 179 ? -16.604 -2.745 19.342 1.00 93.88 179 VAL A C 1
ATOM 1450 O O . VAL A 1 179 ? -15.381 -2.692 19.485 1.00 93.88 179 VAL A O 1
ATOM 1453 N N . VAL A 1 180 ? -17.458 -2.372 20.289 1.00 94.88 180 VAL A N 1
ATOM 1454 C CA . VAL A 1 180 ? -17.065 -2.124 21.676 1.00 94.88 180 VAL A CA 1
ATOM 1455 C C . VAL A 1 180 ? -17.546 -3.287 22.531 1.00 94.88 180 VAL A C 1
ATOM 1457 O O . VAL A 1 180 ? -18.714 -3.674 22.476 1.00 94.88 180 VAL A O 1
ATOM 1460 N N . LEU A 1 181 ? -16.621 -3.869 23.286 1.00 93.88 181 LEU A N 1
ATOM 1461 C CA . LEU A 1 181 ? -16.857 -4.962 24.215 1.00 93.88 181 LEU A CA 1
ATOM 1462 C C . LEU A 1 181 ? -16.765 -4.431 25.636 1.00 93.88 181 LEU A C 1
ATOM 1464 O O . LEU A 1 181 ? -15.697 -3.994 26.057 1.00 93.88 181 LEU A O 1
ATOM 1468 N N . SER A 1 182 ? -17.851 -4.531 26.387 1.00 93.25 182 SER A N 1
ATOM 1469 C CA . SER A 1 182 ? -17.922 -4.036 27.759 1.00 93.25 182 SER A CA 1
ATOM 1470 C C . SER A 1 182 ? -18.313 -5.153 28.697 1.00 93.25 182 SER A C 1
ATOM 1472 O O . SER A 1 182 ? -19.318 -5.832 28.505 1.00 93.25 182 SER A O 1
ATOM 1474 N N . THR A 1 183 ? -17.496 -5.362 29.719 1.00 93.19 183 THR A N 1
ATOM 1475 C CA . THR A 1 183 ? -17.698 -6.399 30.721 1.00 93.19 183 THR A CA 1
ATOM 1476 C C . THR A 1 183 ? -17.964 -5.750 32.064 1.00 93.19 183 THR A C 1
ATOM 1478 O O . THR A 1 183 ? -17.107 -5.057 32.614 1.00 93.19 183 THR A O 1
ATOM 1481 N N . LEU A 1 184 ? -19.149 -6.015 32.606 1.00 89.94 184 LEU A N 1
ATOM 1482 C CA . LEU A 1 184 ? -19.564 -5.595 33.936 1.00 89.94 184 LEU A CA 1
ATOM 1483 C C . LEU A 1 184 ? -19.360 -6.759 34.905 1.00 89.94 184 LEU A C 1
ATOM 1485 O O . LEU A 1 184 ? -19.941 -7.838 34.748 1.00 89.94 184 LEU A O 1
ATOM 1489 N N . HIS A 1 185 ? -18.521 -6.531 35.910 1.00 89.12 185 HIS A N 1
ATOM 1490 C CA . HIS A 1 185 ? -18.200 -7.513 36.940 1.00 89.12 185 HIS A CA 1
ATOM 1491 C C . HIS A 1 185 ? -19.042 -7.249 38.196 1.00 89.12 185 HIS A C 1
ATOM 1493 O O . HIS A 1 185 ? -18.796 -6.284 38.925 1.00 89.12 185 HIS A O 1
ATOM 1499 N N . ALA A 1 186 ? -20.040 -8.098 38.447 1.00 84.62 186 ALA A N 1
ATOM 1500 C CA . ALA A 1 186 ? -20.804 -8.142 39.694 1.00 84.62 186 ALA A CA 1
ATOM 1501 C C . ALA A 1 186 ? -20.229 -9.227 40.629 1.00 84.62 186 ALA A C 1
ATOM 1503 O O . ALA A 1 186 ? -19.456 -10.068 40.187 1.00 84.62 186 ALA A O 1
ATOM 1504 N N . ARG A 1 187 ? -20.594 -9.219 41.924 1.00 81.50 187 ARG A N 1
ATOM 1505 C CA . ARG A 1 187 ? -20.016 -10.149 42.926 1.00 81.50 187 ARG A CA 1
ATOM 1506 C C . ARG A 1 187 ? -20.137 -11.624 42.532 1.00 81.50 187 ARG A C 1
ATOM 1508 O O . ARG A 1 187 ? -19.172 -12.363 42.663 1.00 81.50 187 ARG A O 1
ATOM 1515 N N . ASP A 1 188 ? -21.303 -12.000 42.010 1.00 85.38 188 ASP A N 1
ATOM 1516 C CA . ASP A 1 188 ? -21.645 -13.400 41.726 1.00 85.38 188 ASP A CA 1
ATOM 1517 C C . ASP A 1 188 ? -21.790 -13.694 40.224 1.00 85.38 188 ASP A C 1
ATOM 1519 O O . ASP A 1 188 ? -22.099 -14.819 39.836 1.00 85.38 188 ASP A O 1
ATOM 1523 N N . ARG A 1 189 ? -21.629 -12.686 39.352 1.00 87.31 189 ARG A N 1
ATOM 1524 C CA . ARG A 1 189 ? -21.799 -12.849 37.900 1.00 87.31 189 ARG A CA 1
ATOM 1525 C C . ARG A 1 189 ? -21.006 -11.838 37.086 1.00 87.31 189 ARG A C 1
ATOM 1527 O O . ARG A 1 189 ? -20.798 -10.702 37.502 1.00 87.31 189 ARG A O 1
ATOM 1534 N N . ILE A 1 190 ? -20.656 -12.242 35.872 1.00 89.88 190 ILE A N 1
ATOM 1535 C CA . ILE A 1 190 ? -20.026 -11.391 34.866 1.00 89.88 190 ILE A CA 1
ATOM 1536 C C . ILE A 1 190 ? -20.979 -11.290 33.681 1.00 89.88 190 ILE A C 1
ATOM 1538 O O . ILE A 1 190 ? -21.523 -12.299 33.235 1.00 89.88 190 ILE A O 1
ATOM 1542 N N . SER A 1 191 ? -21.201 -10.078 33.184 1.00 90.88 191 SER A N 1
ATOM 1543 C CA . SER A 1 191 ? -22.009 -9.844 31.987 1.00 90.88 191 SER A CA 1
ATOM 1544 C C . SER A 1 191 ? -21.182 -9.085 30.963 1.00 90.88 191 SER A C 1
ATOM 1546 O O . SER A 1 191 ? -20.674 -8.005 31.259 1.00 90.88 191 SER A O 1
ATOM 1548 N N . THR A 1 192 ? -21.043 -9.660 29.771 1.00 92.62 192 THR A N 1
ATOM 1549 C CA . THR A 1 192 ? -20.307 -9.063 28.656 1.00 92.62 192 THR A CA 1
ATOM 1550 C C . THR A 1 192 ? -21.287 -8.653 27.570 1.00 92.62 192 THR A C 1
ATOM 1552 O O . THR A 1 192 ? -22.124 -9.447 27.142 1.00 92.62 192 THR A O 1
ATOM 1555 N N . PHE A 1 193 ? -21.165 -7.411 27.128 1.00 92.12 193 PHE A N 1
ATOM 1556 C CA . PHE A 1 193 ? -21.970 -6.804 26.084 1.00 92.12 193 PHE A CA 1
ATOM 1557 C C . PHE A 1 193 ? -21.077 -6.458 24.899 1.00 92.12 193 PHE A C 1
ATOM 1559 O O . PHE A 1 193 ? -19.932 -6.043 25.075 1.00 92.12 193 PHE A O 1
ATOM 1566 N N . ALA A 1 194 ? -21.613 -6.634 23.696 1.00 93.19 194 ALA A N 1
ATOM 1567 C CA . ALA A 1 194 ? -20.964 -6.253 22.454 1.00 93.19 194 ALA A CA 1
ATOM 1568 C C . ALA A 1 194 ? -21.881 -5.278 21.719 1.00 93.19 194 ALA A C 1
ATOM 1570 O O . ALA A 1 194 ? -22.996 -5.645 21.346 1.00 93.19 194 ALA A O 1
ATOM 1571 N N . LYS A 1 195 ? -21.424 -4.040 21.533 1.00 93.56 195 LYS A N 1
ATOM 1572 C CA . LYS A 1 195 ? -22.163 -3.003 20.808 1.00 93.56 195 LYS A CA 1
ATOM 1573 C C . LYS A 1 195 ? -21.457 -2.713 19.481 1.00 93.56 195 LYS A C 1
ATOM 1575 O O . LYS A 1 195 ? -20.267 -2.380 19.505 1.00 93.56 195 LYS A O 1
ATOM 1580 N N . PRO A 1 196 ? -22.135 -2.868 18.330 1.00 93.56 196 PRO A N 1
ATOM 1581 C CA . PRO A 1 196 ? -21.556 -2.517 17.040 1.00 93.56 196 PRO A CA 1
ATOM 1582 C C . PRO A 1 196 ? -21.402 -0.997 16.926 1.00 93.56 196 PRO A C 1
ATOM 1584 O O . PRO A 1 196 ? -22.286 -0.246 17.338 1.00 93.56 196 PRO A O 1
ATOM 1587 N N . ILE A 1 197 ? -20.282 -0.557 16.356 1.00 93.25 197 ILE A N 1
ATOM 1588 C CA . ILE A 1 197 ? -19.970 0.853 16.116 1.00 93.25 197 ILE A CA 1
ATOM 1589 C C . ILE A 1 197 ? -19.825 1.083 14.614 1.00 93.25 197 ILE A C 1
ATOM 1591 O O . ILE A 1 197 ? -19.072 0.376 13.940 1.00 93.25 197 ILE A O 1
ATOM 1595 N N . GLU A 1 198 ? -20.482 2.122 14.110 1.00 92.69 198 GLU A N 1
ATOM 1596 C CA . GLU A 1 198 ? -20.341 2.633 12.752 1.00 92.69 198 GLU A CA 1
ATOM 1597 C C . GLU A 1 198 ? -19.922 4.105 12.797 1.00 92.69 198 GLU A C 1
ATOM 1599 O O . GLU A 1 198 ? -20.593 4.943 13.396 1.00 92.69 198 GLU A O 1
ATOM 1604 N N . LYS A 1 199 ? -18.799 4.446 12.157 1.00 90.62 199 LYS A N 1
ATOM 1605 C CA . LYS A 1 199 ? -18.247 5.811 12.111 1.00 90.62 199 LYS A CA 1
ATOM 1606 C C . LYS A 1 199 ? -18.137 6.468 13.497 1.00 90.62 199 LYS A C 1
ATOM 1608 O O . LYS A 1 199 ? -18.469 7.642 13.655 1.00 90.62 199 LYS A O 1
ATOM 1613 N N . TYR A 1 200 ? -17.643 5.724 14.489 1.00 88.81 200 TYR A N 1
ATOM 1614 C CA . TYR A 1 200 ? -17.526 6.145 15.896 1.00 88.81 200 TYR A CA 1
ATOM 1615 C C . TYR A 1 200 ? -18.863 6.400 16.620 1.00 88.81 200 TYR A C 1
ATOM 1617 O O . TYR A 1 200 ? -18.863 6.955 17.716 1.00 88.81 200 TYR A O 1
ATOM 1625 N N . LEU A 1 201 ? -19.993 5.994 16.038 1.00 88.19 201 LEU A N 1
ATOM 1626 C CA . LEU A 1 201 ? -21.326 6.112 16.625 1.00 88.19 201 LEU A CA 1
ATOM 1627 C C . LEU A 1 201 ? -21.956 4.723 16.783 1.00 88.19 201 LEU A C 1
ATOM 1629 O O . LEU A 1 201 ? -21.705 3.817 15.995 1.00 88.19 201 LEU A O 1
ATOM 1633 N N . SER A 1 202 ? -22.773 4.554 17.816 1.00 89.44 202 SER A N 1
ATOM 1634 C CA . SER A 1 202 ? -23.523 3.325 18.088 1.00 89.44 202 SER A CA 1
ATOM 1635 C C . SER A 1 202 ? -25.008 3.579 17.863 1.00 89.44 202 SER A C 1
ATOM 1637 O O . SER A 1 202 ? -25.502 4.665 18.157 1.00 89.44 202 SER A O 1
ATOM 1639 N N . THR A 1 203 ? -25.735 2.570 17.387 1.00 87.25 203 THR A N 1
ATOM 1640 C CA . THR A 1 203 ? -27.208 2.593 17.358 1.00 87.25 203 THR A CA 1
ATOM 1641 C C . THR A 1 203 ? -27.808 2.443 18.760 1.00 87.25 203 THR A C 1
ATOM 1643 O O . THR A 1 203 ? -28.940 2.850 18.999 1.00 87.25 203 THR A O 1
ATOM 1646 N N . HIS A 1 204 ? -27.054 1.852 19.687 1.00 88.31 204 HIS A N 1
ATOM 1647 C CA . HIS A 1 204 ? -27.442 1.670 21.083 1.00 88.31 204 HIS A CA 1
ATOM 1648 C C . HIS A 1 204 ? -26.802 2.727 21.977 1.00 88.31 204 HIS A C 1
ATOM 1650 O O . HIS A 1 204 ? -25.667 3.135 21.720 1.00 88.31 204 HIS A O 1
ATOM 1656 N N . ASP A 1 205 ? -27.484 3.082 23.064 1.00 88.94 205 ASP A N 1
ATOM 1657 C CA . ASP A 1 205 ? -26.953 4.007 24.062 1.00 88.94 205 ASP A CA 1
ATOM 1658 C C . ASP A 1 205 ? -25.623 3.503 24.628 1.00 88.94 205 ASP A C 1
ATOM 1660 O O . ASP A 1 205 ? -25.474 2.332 25.007 1.00 88.94 205 ASP A O 1
ATOM 1664 N N . LEU A 1 206 ? -24.645 4.404 24.651 1.00 89.50 206 LEU A N 1
ATOM 1665 C CA . LEU A 1 206 ? -23.305 4.146 25.158 1.00 89.50 206 LEU A CA 1
ATOM 1666 C C . LEU A 1 206 ? -23.174 4.695 26.577 1.00 89.50 206 LEU A C 1
ATOM 1668 O O . LEU A 1 206 ? -23.714 5.756 26.885 1.00 89.50 206 LEU A O 1
ATOM 1672 N N . THR A 1 207 ? -22.445 3.986 27.434 1.00 91.06 207 THR A N 1
ATOM 1673 C CA . THR A 1 207 ? -22.047 4.523 28.740 1.00 91.06 207 THR A CA 1
ATOM 1674 C C . THR A 1 207 ? -20.878 5.498 28.586 1.00 91.06 207 THR A C 1
ATOM 1676 O O . THR A 1 207 ? -20.183 5.507 27.565 1.00 91.06 207 THR A O 1
ATOM 1679 N N . GLU A 1 208 ? -20.629 6.319 29.608 1.00 91.31 208 GLU A N 1
ATOM 1680 C CA . GLU A 1 208 ? -19.527 7.292 29.596 1.00 91.31 208 GLU A CA 1
ATOM 1681 C C . GLU A 1 208 ? -18.162 6.615 29.395 1.00 91.31 208 GLU A C 1
ATOM 1683 O O . GLU A 1 208 ? -17.288 7.135 28.693 1.00 91.31 208 GLU A O 1
ATOM 1688 N N . GLU A 1 209 ? -17.980 5.418 29.954 1.00 91.06 209 GLU A N 1
ATOM 1689 C CA . GLU A 1 209 ? -16.755 4.638 29.809 1.00 91.06 209 GLU A CA 1
ATOM 1690 C C . GLU A 1 209 ? -16.604 4.095 28.390 1.00 91.06 209 GLU A C 1
ATOM 1692 O O . GLU A 1 209 ? -15.523 4.194 27.816 1.00 91.06 209 GLU A O 1
ATOM 1697 N N . GLU A 1 210 ? -17.673 3.564 27.791 1.00 91.81 210 GLU A N 1
ATOM 1698 C CA . GLU A 1 210 ? -17.664 3.111 26.394 1.00 91.81 210 GLU A CA 1
ATOM 1699 C C . GLU A 1 210 ? -17.307 4.261 25.445 1.00 91.81 210 GLU A C 1
ATOM 1701 O O . GLU A 1 210 ? -16.449 4.112 24.570 1.00 91.81 210 GLU A O 1
ATOM 1706 N N . GLN A 1 211 ? -17.903 5.435 25.657 1.00 93.19 211 GLN A N 1
ATOM 1707 C CA . GLN A 1 211 ? -17.637 6.620 24.848 1.00 93.19 211 GLN A CA 1
ATOM 1708 C C . GLN A 1 211 ? -16.201 7.133 25.023 1.00 93.19 211 GLN A C 1
ATOM 1710 O O . GLN A 1 211 ? -15.562 7.537 24.048 1.00 93.19 211 GLN A O 1
ATOM 1715 N N . SER A 1 212 ? -15.656 7.037 26.236 1.00 93.31 212 SER A N 1
ATOM 1716 C CA . SER A 1 212 ? -14.263 7.391 26.521 1.00 93.31 212 SER A CA 1
ATOM 1717 C C . SER A 1 212 ? -13.270 6.508 25.758 1.00 93.31 212 SER A C 1
ATOM 1719 O O . SER A 1 212 ? -12.328 7.033 25.160 1.00 93.31 212 SER A O 1
ATOM 1721 N N . VAL A 1 213 ? -13.498 5.188 25.699 1.00 93.31 213 VAL A N 1
ATOM 1722 C CA . VAL A 1 213 ? -12.622 4.264 24.948 1.00 93.31 213 VAL A CA 1
ATOM 1723 C C . VAL A 1 213 ? -12.677 4.548 23.441 1.00 93.31 213 VAL A C 1
ATOM 1725 O O . VAL A 1 213 ? -11.650 4.496 22.759 1.00 93.31 213 VAL A O 1
ATOM 1728 N N . ILE A 1 214 ? -13.857 4.879 22.903 1.00 92.88 214 ILE A N 1
ATOM 1729 C CA . ILE A 1 214 ? -14.019 5.247 21.486 1.00 92.88 214 ILE A CA 1
ATOM 1730 C C . ILE A 1 214 ? -13.214 6.513 21.164 1.00 92.88 214 ILE A C 1
ATOM 1732 O O . ILE A 1 214 ? -12.486 6.547 20.168 1.00 92.88 214 ILE A O 1
ATOM 1736 N N . GLU A 1 215 ? -13.293 7.544 22.007 1.00 92.56 215 GLU A N 1
ATOM 1737 C CA . GLU A 1 215 ? -12.542 8.787 21.809 1.00 92.56 215 GLU A CA 1
ATOM 1738 C C . GLU A 1 215 ? -11.026 8.592 21.956 1.00 92.56 215 GLU A C 1
ATOM 1740 O O . GLU A 1 215 ? -10.247 9.188 21.205 1.00 92.56 215 GLU A O 1
ATOM 1745 N N . GLU A 1 216 ? -10.578 7.727 22.866 1.00 91.69 216 GLU A N 1
ATOM 1746 C CA . GLU A 1 216 ? -9.165 7.357 22.974 1.00 91.69 216 GLU A CA 1
ATOM 1747 C C . GLU A 1 216 ? -8.680 6.608 21.725 1.00 91.69 216 GLU A C 1
ATOM 1749 O O . GLU A 1 216 ? -7.639 6.957 21.159 1.00 91.69 216 GLU A O 1
ATOM 1754 N N . SER A 1 217 ? -9.480 5.670 21.213 1.00 91.38 217 SER A N 1
ATOM 1755 C CA . SER A 1 217 ? -9.201 4.960 19.959 1.00 91.38 217 SER A CA 1
ATOM 1756 C C . SER A 1 217 ? -9.104 5.924 18.768 1.00 91.38 217 SER A C 1
ATOM 1758 O O . SER A 1 217 ? -8.162 5.854 17.976 1.00 91.38 217 SER A O 1
ATOM 1760 N N . LYS A 1 218 ? -9.993 6.921 18.694 1.00 90.19 218 LYS A N 1
ATOM 1761 C CA . LYS A 1 218 ? -9.983 7.981 17.669 1.00 90.19 218 LYS A CA 1
ATOM 1762 C C . LYS A 1 218 ? -8.758 8.894 17.751 1.00 90.19 218 LYS A C 1
ATOM 1764 O O . LYS A 1 218 ? -8.261 9.359 16.724 1.00 90.19 218 LYS A O 1
ATOM 1769 N N . LYS A 1 219 ? -8.268 9.194 18.958 1.00 89.88 219 LYS A N 1
ATOM 1770 C CA . LYS A 1 219 ? -7.014 9.946 19.154 1.00 89.88 219 LYS A CA 1
ATOM 1771 C C . LYS A 1 219 ? -5.810 9.122 18.725 1.00 89.88 219 LYS A C 1
ATOM 1773 O O . LYS A 1 219 ? -4.931 9.654 18.054 1.00 89.88 219 LYS A O 1
ATOM 1778 N N . ALA A 1 220 ? -5.788 7.841 19.078 1.00 87.06 220 ALA A N 1
ATOM 1779 C CA . ALA A 1 220 ? -4.722 6.933 18.688 1.00 87.06 220 ALA A CA 1
ATOM 1780 C C . ALA A 1 220 ? -4.685 6.703 17.165 1.00 87.06 220 ALA A C 1
ATOM 1782 O O . ALA A 1 220 ? -3.607 6.519 16.622 1.00 87.06 220 ALA A O 1
ATOM 1783 N N . HIS A 1 221 ? -5.821 6.816 16.467 1.00 82.75 221 HIS A N 1
ATOM 1784 C CA . HIS A 1 221 ? -5.887 6.760 15.002 1.00 82.75 221 HIS A CA 1
ATOM 1785 C C . HIS A 1 221 ? -5.298 7.978 14.273 1.00 82.75 221 HIS A C 1
ATOM 1787 O O . HIS A 1 221 ? -4.998 7.905 13.086 1.00 82.75 221 HIS A O 1
ATOM 1793 N N . ARG A 1 222 ? -5.187 9.122 14.955 1.00 76.88 222 ARG A N 1
ATOM 1794 C CA . ARG A 1 222 ? -4.639 10.362 14.381 1.00 76.88 222 ARG A CA 1
ATOM 1795 C C . ARG A 1 222 ? -3.126 10.514 14.569 1.00 76.88 222 ARG A C 1
ATOM 1797 O O . ARG A 1 222 ? -2.585 11.503 14.082 1.00 76.88 222 ARG A O 1
ATOM 1804 N N . ARG A 1 223 ? -2.482 9.614 15.316 1.00 59.44 223 ARG A N 1
ATOM 1805 C CA . ARG A 1 223 ? -1.040 9.638 15.608 1.00 59.44 223 ARG A CA 1
ATOM 1806 C C . ARG A 1 223 ? -0.270 8.806 14.598 1.00 59.44 223 ARG A C 1
ATOM 1808 O O . ARG A 1 223 ? 0.833 9.264 14.238 1.00 59.44 223 ARG A O 1
#

Radius of gyration: 46.61 Å; Cα contacts (8 Å, |Δi|>4): 165; chains: 1; bounding box: 83×73×118 Å

Secondary structure (DSSP, 8-state):
--------------------TTTTHHHHHHHTTSS---S-----STT----SS-----S-TT-TTHHHHHHHHHH-THHHHHHHHHHHHHHHHHHHHHHHHHSSSS-HHHHHHHHHHHHHHHHHHHHHHHHHHHHHHHHHHHHHHS--EEEEEEE-S-TT--S--EEEEEEE-TTS-EEEEEEEE-SS-EEEEEEEEETTEESSPPPHHHHHHHHHHHHHTT-

Nearest PDB structures (foldseek):
  2qkd-assembly1_A  TM=5.088E-01  e=3.495E+00  Mus musculus

Foldseek 3Di:
DDDDDDDDDDDDDDDDDDDDPPPVVVVVVVVVPPDDDDDDDDDDDDPDDDDDDDDDDDDDDPPVCVVVVVVVCVVCVVVVVVVVVVVVVVVVVVVCCVVCVVCVVDPPVVVVVVVVVVVVVVVVVVVVVVVVVVVVVVVVVVQQQAQDDKFKDFAAPDPPDPDSPWMWIDRAGLQLWDWIWTWHDDPVDIDIDIFTTGSLDTPDDDDPRNNVRSVVRVVVSVD

Mean predicted aligned error: 19.51 Å

Solvent-accessible surface area (backbone atoms only — not comparable to full-atom values): 13921 Å² total; per-residue (Å²): 139,88,84,87,79,91,82,85,84,91,82,88,87,82,87,81,93,70,92,68,93,59,75,71,63,59,61,64,62,62,69,77,70,83,83,76,94,76,81,92,83,87,84,75,65,99,84,66,87,85,79,85,81,93,80,92,83,91,85,67,89,83,64,82,52,60,70,58,50,52,53,49,44,72,74,44,59,64,55,65,53,51,52,53,51,51,54,50,51,52,50,49,51,50,51,50,50,53,49,44,61,70,40,65,81,46,50,70,68,49,55,53,49,52,51,48,52,49,52,53,50,50,55,50,50,52,54,49,49,53,52,50,52,52,48,50,55,53,48,50,54,55,56,47,68,36,72,76,41,79,31,74,47,71,40,66,80,44,92,88,49,95,56,64,72,13,37,30,34,24,39,28,17,81,70,29,35,42,40,36,40,36,34,44,57,50,98,90,49,76,48,76,46,79,46,62,28,54,67,76,40,52,95,59,93,72,51,74,65,54,51,48,26,47,55,51,40,55,54,63,72,74,109

pLDDT: mean 72.04, std 23.79, range [25.09, 95.94]

Sequence (223 aa):
MREQTLDLPRRQAGSNFRWNDKYLFDNIKKEFCIRLKIGNCKIENSYKIIFPQGKIILCYTHLMNLPYFLKLIETFPSIPLAVAIIILLLYVIYLHRKISHFTRGENGASLETLIKNCVDSVAEIEKRNELISKHALSLDDRVSQSIRNAQTIRYKAFEANGSNQSFSIALLNEKGNGVVLSTLHARDRISTFAKPIEKYLSTHDLTEEEQSVIEESKKAHRR